Protein AF-A0A4Y9ZXF0-F1 (afdb_monomer)

Solvent-accessible surface area (backbone atoms only — not comparable to full-atom values): 20035 Å² total; per-residue (Å²): 139,81,86,78,84,83,84,84,85,82,77,93,68,84,86,90,80,77,61,88,67,84,62,66,75,74,42,75,38,82,93,66,39,85,74,79,98,65,54,69,47,66,76,49,68,50,80,76,42,71,57,53,101,90,38,63,43,35,32,23,44,25,40,31,36,54,62,69,89,84,64,88,57,70,71,41,68,28,28,41,40,35,12,59,43,65,69,33,20,51,48,51,52,52,28,46,48,43,46,67,76,47,30,62,80,28,39,71,70,32,26,55,39,79,67,37,40,30,49,39,48,47,94,88,64,49,47,32,22,37,42,34,30,49,61,61,59,46,59,46,46,72,69,55,42,74,76,40,41,71,61,55,50,35,45,49,50,45,32,46,55,49,43,34,56,58,47,36,38,45,54,83,56,92,48,64,69,37,33,27,40,27,71,98,50,95,81,47,44,29,50,55,74,53,70,58,43,44,84,50,89,66,52,44,48,78,85,45,42,51,96,88,38,48,47,61,53,39,34,70,71,41,35,53,30,65,49,54,85,61,43,30,34,65,72,62,43,52,52,30,59,78,69,59,30,28,36,82,44,56,48,70,60,92,92,44,73,48,75,44,36,65,83,54,83,49,70,64,50,50,50,52,55,49,36,74,77,36,75,85,59,60,66,67,59,58,47,65,65,43,50,65,61,42,61,58,48,46,58,51,52,58,71,69,40,84,57,61,76,66,62,79,56,65,83,70,76,78,79,85,85,76,85,91,73,89,85,86,87,80,88,81,81,89,80,89,132

Organism: NCBI:txid135208

Secondary structure (DSSP, 8-state):
---PPPP-------SSS--GGGG--PEE-TTT--SS---EEEEEEEEEE--BTTB-EEEEEEEEEEPPSSSSPPEEEEEEEEEESHHHHHHHHHHHHHHHHH-TTTBTTTBPPEEEEEEEE-TTS-EEEEEEEE--EEEPPHHHHHHSHHHHHHHHHHHHHHHHHHH-EE-----GGGEEEETT-SS-EEE---TT-EE----S-TTSEETTEEHHHHHHTTPBP--HHHH--HHHHHHHHHTT-SB-EEEEETTEEEEE-TT--SHHHHHHHHHHH-TTS-HHHHHHHHHHHHHHHHHHHHHH-SS-TTGGGGGG---------------------

pLDDT: mean 75.85, std 21.78, range [24.25, 98.06]

Foldseek 3Di:
DDDDDDDDDDDDDDDDDDDQLPDDDWDAPPVQADDDPWGKRFDDWDWQDDDDPVAQKTKTFTFIFTDDPDDHTDTATKIKIKRFAPVRQVLVVLQSNCCVPFCVQVDPPAAWDWRGKTWDAGPVRTIMIITITHDQAHQQDPVNCVVPVLQQLLLVLLSQLVSCLRGQKDQVDDDSRQWGDGPPDPRGIHGDDRSPIDHDRAPADNVCDQLNHRVSLCQNLQEAQQDCVRRRDDNSSCSCVVSSSHPQDFQDDPPDTDGDHPVPQDPVSQLVSVCVVPVPDDSVSSCVRVVVVVVVVNVSSVVSPPPPVVVSCVVVDDDPPDDDDDDDDDDDDDDDD

Nearest PDB structures (foldseek):
  2pzi-assembly2_B  TM=4.927E-01  e=1.051E-06  Mycobacterium tuberculosis
  7avy-assembly1_A  TM=4.605E-01  e=1.603E-05  Homo sapiens
  3brb-assembly2_B  TM=4.459E-01  e=3.213E-05  Homo sapiens
  1p4f-assembly1_A  TM=4.605E-01  e=1.726E-04  Homo sapiens
  8w1l-assembly1_A  TM=5.295E-01  e=4.901E-04  Homo sapiens

Radius of gyration: 29.88 Å; Cα contacts (8 Å, |Δi|>4): 496; chains: 1; bounding box: 111×44×82 Å

Mean predicted aligned error: 13.77 Å

Sequence (337 aa):
MSHLKYDLLLEDSNAYTTTPFQRFIMHKDLDIAEGPDCKWHIKQGKLLYSNNVDSPFAVYRCEVVSEPQQGPNPTRTVIAKFGMLPMACGALEQEAMTYVRHLKDAQGVVVPHFLGFYKGQDADGDVTGILLLEDCGHSVTSREWDRDIGNIAAEACVALARFHQLTGLEYDNFSFEHVIKVDGTNRDVKLVSFMKADKHNCKFPKSGEINGIKFDRIVRERLPDPGLERIGCEEIHEFCLNLRLVLPVKLLLDDQSIPITSDIKTFDDVFWRAKDSYPDTPDKYICDDLFGPWKVIEKHIEKYASVPWTQALGDLGLDDSENKLEEETAYGSDNEE

Structure (mmCIF, N/CA/C/O backbone):
data_AF-A0A4Y9ZXF0-F1
#
_entry.id   AF-A0A4Y9ZXF0-F1
#
loop_
_atom_site.group_PDB
_atom_site.id
_atom_site.type_symbol
_atom_site.label_atom_id
_atom_site.label_alt_id
_atom_site.label_comp_id
_atom_site.label_asym_id
_atom_site.label_entity_id
_atom_site.label_seq_id
_atom_site.pdbx_PDB_ins_code
_atom_site.Cartn_x
_atom_site.Cartn_y
_atom_site.Cartn_z
_atom_site.occupancy
_atom_site.B_iso_or_equiv
_atom_site.auth_seq_id
_atom_site.auth_comp_id
_atom_site.auth_asym_id
_atom_site.auth_atom_id
_atom_site.pdbx_PDB_model_num
ATOM 1 N N . MET A 1 1 ? 21.135 -26.809 -22.560 1.00 30.00 1 MET A N 1
ATOM 2 C CA . MET A 1 1 ? 22.084 -25.676 -22.593 1.00 30.00 1 MET A CA 1
ATOM 3 C C . MET A 1 1 ? 22.295 -25.279 -24.046 1.00 30.00 1 MET A C 1
ATOM 5 O O . MET A 1 1 ? 23.191 -25.796 -24.697 1.00 30.00 1 MET A O 1
ATOM 9 N N . SER A 1 2 ? 21.400 -24.465 -24.602 1.00 24.89 2 SER A N 1
ATOM 10 C CA . SER A 1 2 ? 21.515 -23.966 -25.975 1.00 24.89 2 SER A CA 1
ATOM 11 C C . SER A 1 2 ? 22.087 -22.555 -25.939 1.00 24.89 2 SER A C 1
ATOM 13 O O . SER A 1 2 ? 21.428 -21.625 -25.486 1.00 24.89 2 SER A O 1
ATOM 15 N N . HIS A 1 3 ? 23.329 -22.423 -26.397 1.00 28.70 3 HIS A N 1
ATOM 16 C CA . HIS A 1 3 ? 23.974 -21.145 -26.661 1.00 28.70 3 HIS A CA 1
ATOM 17 C C . HIS A 1 3 ? 23.252 -20.449 -27.822 1.00 28.70 3 HIS A C 1
ATOM 19 O O . HIS A 1 3 ? 23.364 -20.887 -28.967 1.00 28.70 3 HIS A O 1
ATOM 25 N N . LEU A 1 4 ? 22.508 -19.380 -27.539 1.00 24.25 4 LEU A N 1
ATOM 26 C CA . LEU A 1 4 ? 22.029 -18.461 -28.568 1.00 24.25 4 LEU A CA 1
ATOM 27 C C . LEU A 1 4 ? 23.159 -17.476 -28.899 1.00 24.25 4 LEU A C 1
ATOM 29 O O . LEU A 1 4 ? 23.673 -16.781 -28.026 1.00 24.25 4 LEU A O 1
ATOM 33 N N . LYS A 1 5 ? 23.590 -17.503 -30.166 1.00 25.61 5 LYS A N 1
ATOM 34 C CA . LYS A 1 5 ? 24.515 -16.541 -30.779 1.00 25.61 5 LYS A CA 1
ATOM 35 C C . LYS A 1 5 ? 23.805 -15.196 -30.953 1.00 25.61 5 LYS A C 1
ATOM 37 O O . LYS A 1 5 ? 22.650 -15.175 -31.366 1.00 25.61 5 LYS A O 1
ATOM 42 N N . TYR A 1 6 ? 24.524 -14.110 -30.688 1.00 32.34 6 TYR A N 1
ATOM 43 C CA . TYR A 1 6 ? 24.055 -12.735 -30.850 1.00 32.34 6 TYR A CA 1
ATOM 44 C C . TYR A 1 6 ? 24.608 -12.139 -32.149 1.00 32.34 6 TYR A C 1
ATOM 46 O O . TYR A 1 6 ? 25.816 -12.205 -32.374 1.00 32.34 6 TYR A O 1
ATOM 54 N N . ASP A 1 7 ? 23.735 -11.538 -32.960 1.00 25.20 7 ASP A N 1
ATOM 55 C CA . ASP A 1 7 ? 24.115 -10.632 -34.046 1.00 25.20 7 ASP A CA 1
ATOM 56 C C . ASP A 1 7 ? 23.905 -9.185 -33.575 1.00 25.20 7 ASP A C 1
ATOM 58 O O . ASP A 1 7 ? 22.800 -8.781 -33.209 1.00 25.20 7 ASP A O 1
ATOM 62 N N . LEU A 1 8 ? 24.997 -8.417 -33.561 1.00 29.89 8 LEU A N 1
ATOM 63 C CA . LEU A 1 8 ? 25.040 -6.981 -33.293 1.00 29.89 8 LEU A CA 1
ATOM 64 C C . LEU A 1 8 ? 24.883 -6.230 -34.618 1.00 29.89 8 LEU A C 1
ATOM 66 O O . LEU A 1 8 ? 25.772 -6.285 -35.465 1.00 29.89 8 LEU A O 1
ATOM 70 N N . LEU A 1 9 ? 23.792 -5.484 -34.781 1.00 27.66 9 LEU A N 1
ATOM 71 C CA . LEU A 1 9 ? 23.732 -4.401 -35.762 1.00 27.66 9 LEU A CA 1
ATOM 72 C C . LEU A 1 9 ? 23.985 -3.087 -35.022 1.00 27.66 9 LEU A C 1
ATOM 74 O O . LEU A 1 9 ? 23.099 -2.536 -34.373 1.00 27.66 9 LEU A O 1
ATOM 78 N N . LEU A 1 10 ? 25.237 -2.635 -35.085 1.00 29.08 10 LEU A N 1
ATOM 79 C CA . LEU A 1 10 ? 25.651 -1.291 -34.702 1.00 29.08 10 LEU A CA 1
ATOM 80 C C . LEU A 1 10 ? 25.379 -0.370 -35.895 1.00 29.08 10 LEU A C 1
ATOM 82 O O . LEU A 1 10 ? 26.048 -0.487 -36.919 1.00 29.08 10 LEU A O 1
ATOM 86 N N . GLU A 1 11 ? 24.410 0.534 -35.777 1.00 31.03 11 GLU A N 1
ATOM 87 C CA . GLU A 1 11 ? 24.358 1.702 -36.657 1.00 31.03 11 GLU A CA 1
ATOM 88 C C . GLU A 1 11 ? 25.127 2.849 -35.993 1.00 31.03 11 GLU A C 1
ATOM 90 O O . GLU A 1 11 ? 24.788 3.313 -34.899 1.00 31.03 11 GLU A O 1
ATOM 95 N N . ASP A 1 12 ? 26.199 3.275 -36.661 1.00 30.66 12 ASP A N 1
ATOM 96 C CA . ASP A 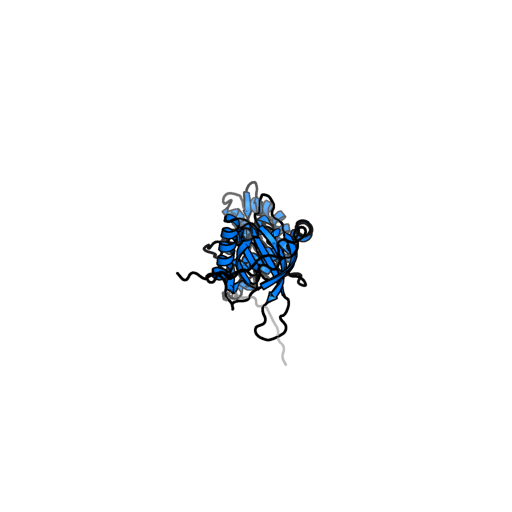1 12 ? 27.036 4.405 -36.275 1.00 30.66 12 ASP A CA 1
ATOM 97 C C . ASP A 1 12 ? 26.206 5.696 -36.251 1.00 30.66 12 ASP A C 1
ATOM 99 O O . ASP A 1 12 ? 25.841 6.249 -37.289 1.00 30.66 12 ASP A O 1
ATOM 103 N N . SER A 1 13 ? 25.937 6.223 -35.055 1.00 35.22 13 SER A N 1
ATOM 104 C CA . SER A 1 13 ? 25.465 7.597 -34.896 1.00 35.22 13 SER A CA 1
ATOM 105 C C . SER A 1 13 ? 26.246 8.315 -33.793 1.00 35.22 13 SER A C 1
ATOM 107 O O . SER A 1 13 ? 26.555 7.750 -32.740 1.00 35.22 13 SER A O 1
ATOM 109 N N . ASN A 1 14 ? 26.645 9.547 -34.116 1.00 30.67 14 ASN A N 1
ATOM 110 C CA . ASN A 1 14 ? 27.631 10.363 -33.413 1.00 30.67 14 ASN A CA 1
ATOM 111 C C . ASN A 1 14 ? 27.398 10.474 -31.898 1.00 30.67 14 ASN A C 1
ATOM 113 O O . ASN A 1 14 ? 26.316 10.822 -31.427 1.00 30.67 14 ASN A O 1
ATOM 117 N N . ALA A 1 15 ? 28.477 10.230 -31.155 1.00 39.62 15 ALA A N 1
ATOM 118 C CA . ALA A 1 15 ? 28.567 10.377 -29.713 1.00 39.62 15 ALA A CA 1
ATOM 119 C C . ALA A 1 15 ? 28.390 11.844 -29.270 1.00 39.62 15 ALA A C 1
ATOM 121 O O . ALA A 1 15 ? 28.728 12.758 -30.016 1.00 39.62 15 ALA A O 1
ATOM 122 N N . TYR A 1 16 ? 27.910 12.019 -28.033 1.00 30.27 16 TYR A N 1
ATOM 123 C CA . TYR A 1 16 ? 27.919 13.223 -27.176 1.00 30.27 16 TYR A CA 1
ATOM 124 C C . TYR A 1 16 ? 26.578 13.824 -26.723 1.00 30.27 16 TYR A C 1
ATOM 126 O O . TYR A 1 16 ? 26.605 14.694 -25.858 1.00 30.27 16 TYR A O 1
ATOM 134 N N . THR A 1 17 ? 25.411 13.316 -27.135 1.00 31.81 17 THR A N 1
ATOM 135 C CA . THR A 1 17 ? 24.119 13.721 -26.511 1.00 31.81 17 THR A CA 1
ATOM 136 C C . THR A 1 17 ? 23.070 12.610 -26.399 1.00 31.81 17 THR A C 1
ATOM 138 O O . THR A 1 17 ? 21.895 12.878 -26.148 1.00 31.81 17 THR A O 1
ATOM 141 N N . THR A 1 18 ? 23.459 11.349 -26.564 1.00 35.59 18 THR A N 1
ATOM 142 C CA . THR A 1 18 ? 22.507 10.236 -26.586 1.00 35.59 18 THR A CA 1
ATOM 143 C C . THR A 1 18 ? 21.996 9.939 -25.177 1.00 35.59 18 THR A C 1
ATOM 145 O O . THR A 1 18 ? 22.754 9.503 -24.311 1.00 35.59 18 THR A O 1
ATOM 148 N N . THR A 1 19 ? 20.704 10.178 -24.940 1.00 43.59 19 THR A N 1
ATOM 149 C CA . THR A 1 19 ? 19.997 9.713 -23.738 1.00 43.59 19 THR A CA 1
ATOM 150 C C . THR A 1 19 ? 20.227 8.206 -23.553 1.00 43.59 19 THR A C 1
ATOM 152 O O . THR A 1 19 ? 20.264 7.505 -24.570 1.00 43.59 19 THR A O 1
ATOM 155 N N . PRO A 1 20 ? 20.313 7.679 -22.314 1.00 44.88 20 PRO A N 1
ATOM 156 C CA . PRO A 1 20 ? 20.646 6.271 -22.038 1.00 44.88 20 PRO A CA 1
ATOM 157 C C . PRO A 1 20 ? 19.796 5.247 -22.818 1.00 44.88 20 PRO A C 1
ATOM 159 O O . PRO A 1 20 ? 20.229 4.132 -23.063 1.00 44.88 20 PRO A O 1
ATOM 162 N N . PHE A 1 21 ? 18.618 5.639 -23.302 1.00 43.12 21 PHE A N 1
ATOM 163 C CA . PHE A 1 21 ? 17.666 4.803 -24.035 1.00 43.12 21 PHE A CA 1
ATOM 164 C C . PHE A 1 21 ? 18.083 4.334 -25.437 1.00 43.12 21 PHE A C 1
ATOM 166 O O . PHE A 1 21 ? 17.467 3.408 -25.955 1.00 43.12 21 PHE A O 1
ATOM 173 N N . GLN A 1 22 ? 19.086 4.936 -26.084 1.00 42.53 22 GLN A N 1
ATOM 174 C CA . GLN A 1 22 ? 19.349 4.673 -27.510 1.00 42.53 22 GLN A CA 1
ATOM 175 C C . GLN A 1 22 ? 20.096 3.363 -27.822 1.00 42.53 22 GLN A C 1
ATOM 177 O O . GLN A 1 22 ? 20.322 3.080 -28.997 1.00 42.53 22 GLN A O 1
ATOM 182 N N . ARG A 1 23 ? 20.486 2.552 -26.826 1.00 46.38 23 ARG A N 1
ATOM 183 C CA . ARG A 1 23 ? 21.345 1.368 -27.052 1.00 46.38 23 ARG A CA 1
ATOM 184 C C . ARG A 1 23 ? 20.977 0.117 -26.246 1.00 46.38 23 ARG A C 1
ATOM 186 O O . ARG A 1 23 ? 21.858 -0.660 -25.904 1.00 46.38 23 ARG A O 1
ATOM 193 N N . PHE A 1 24 ? 19.697 -0.119 -25.962 1.00 46.56 24 PHE A N 1
ATOM 194 C CA . PHE A 1 24 ? 19.282 -1.362 -25.300 1.00 46.56 24 PHE A CA 1
ATOM 195 C C . PHE A 1 24 ? 18.619 -2.327 -26.284 1.00 46.56 24 PHE A C 1
ATOM 197 O O . PHE A 1 24 ? 17.520 -2.076 -26.777 1.00 46.56 24 PHE A O 1
ATOM 204 N N . ILE A 1 25 ? 19.276 -3.461 -26.542 1.00 46.25 25 ILE A N 1
ATOM 205 C CA . ILE A 1 25 ? 18.625 -4.637 -27.127 1.00 46.25 25 ILE A CA 1
ATOM 206 C C . ILE A 1 25 ? 18.083 -5.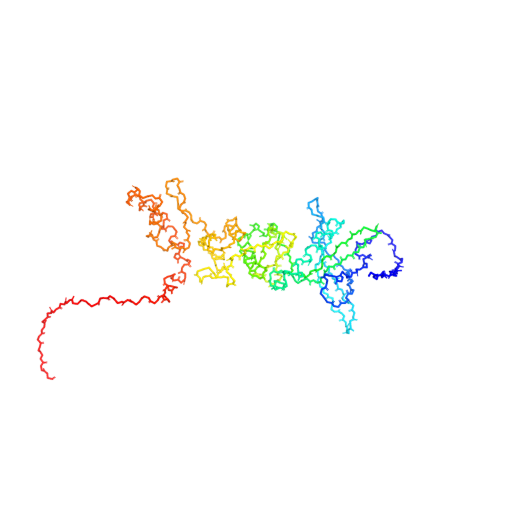450 -25.954 1.00 46.25 25 ILE A C 1
ATOM 208 O O . ILE A 1 25 ? 18.833 -6.054 -25.191 1.00 46.25 25 ILE A O 1
ATOM 212 N N . MET A 1 26 ? 16.766 -5.403 -25.767 1.00 49.97 26 MET A N 1
ATOM 213 C CA . MET A 1 26 ? 16.097 -6.103 -24.676 1.00 49.97 26 MET A CA 1
ATOM 214 C C . MET A 1 26 ? 15.911 -7.572 -25.052 1.00 49.97 26 MET A C 1
ATOM 216 O O . MET A 1 26 ? 15.190 -7.891 -25.998 1.00 49.97 26 MET A O 1
ATOM 220 N N . HIS A 1 27 ? 16.540 -8.466 -24.295 1.00 49.28 27 HIS A N 1
ATOM 221 C CA . HIS A 1 27 ? 16.251 -9.891 -24.367 1.00 49.28 27 HIS A CA 1
ATOM 222 C C . HIS A 1 27 ? 15.216 -10.235 -23.298 1.00 49.28 27 HIS A C 1
ATOM 224 O O . HIS A 1 27 ? 15.337 -9.836 -22.138 1.00 49.28 27 HIS A O 1
ATOM 230 N N . LYS A 1 28 ? 14.162 -10.935 -23.716 1.00 48.56 28 LYS A N 1
ATOM 231 C CA . LYS A 1 28 ? 13.149 -11.471 -22.813 1.00 48.56 28 LYS A CA 1
ATOM 232 C C . LYS A 1 28 ? 13.804 -12.535 -21.939 1.00 48.56 28 LYS A C 1
ATOM 234 O O . LYS A 1 28 ? 14.393 -13.474 -22.476 1.00 48.56 28 LYS A O 1
ATOM 239 N N . ASP A 1 29 ? 13.683 -12.403 -20.623 1.00 52.22 29 ASP A N 1
ATOM 240 C CA . ASP A 1 29 ? 14.001 -13.520 -19.742 1.00 52.22 29 ASP A CA 1
ATOM 241 C C . ASP A 1 29 ? 12.852 -14.536 -19.828 1.00 52.22 29 ASP A C 1
ATOM 243 O O . ASP A 1 29 ? 11.719 -14.268 -19.412 1.00 52.22 29 ASP A O 1
ATOM 247 N N . LEU A 1 30 ? 13.119 -15.669 -20.483 1.00 47.19 30 LEU A N 1
ATOM 248 C CA . LEU A 1 30 ? 12.111 -16.680 -20.814 1.00 47.19 30 LEU A CA 1
ATOM 249 C C . LEU A 1 30 ? 11.524 -17.358 -19.568 1.00 47.19 30 LEU A C 1
ATOM 251 O O . LEU A 1 30 ? 10.432 -17.915 -19.662 1.00 47.19 30 LEU A O 1
ATOM 255 N N . ASP A 1 31 ? 12.197 -17.262 -18.419 1.00 48.62 31 ASP A N 1
ATOM 256 C CA . ASP A 1 31 ? 11.732 -17.849 -17.162 1.00 48.62 31 ASP A CA 1
ATOM 257 C C . ASP A 1 31 ? 10.753 -16.934 -16.393 1.00 48.62 31 ASP A C 1
ATOM 259 O O . ASP A 1 31 ? 10.094 -17.390 -15.455 1.00 48.62 31 ASP A O 1
ATOM 263 N N . ILE A 1 32 ? 10.626 -15.653 -16.782 1.00 51.22 32 ILE A N 1
ATOM 264 C CA . ILE A 1 32 ? 9.939 -14.614 -15.983 1.00 51.22 32 ILE A CA 1
ATOM 265 C C . ILE A 1 32 ? 8.854 -13.855 -16.774 1.00 51.22 32 ILE A C 1
ATOM 267 O O . ILE A 1 32 ? 7.987 -13.213 -16.187 1.00 51.22 32 ILE A O 1
ATOM 271 N N . ALA A 1 33 ? 8.827 -13.929 -18.106 1.00 47.31 33 ALA A N 1
ATOM 272 C CA . ALA A 1 33 ? 7.868 -13.165 -18.911 1.00 47.31 33 ALA A CA 1
ATOM 273 C C . ALA A 1 33 ? 6.684 -14.007 -19.441 1.00 47.31 33 ALA A C 1
ATOM 275 O O . ALA A 1 33 ? 6.859 -14.886 -20.287 1.00 47.31 33 ALA A O 1
ATOM 276 N N . GLU A 1 34 ? 5.454 -13.671 -19.023 1.00 43.28 34 GLU A N 1
ATOM 277 C CA . GLU A 1 34 ? 4.217 -14.133 -19.676 1.00 43.28 34 GLU A CA 1
ATOM 278 C C . GLU A 1 34 ? 3.971 -13.308 -20.969 1.00 43.28 34 GLU A C 1
ATOM 280 O O . GLU A 1 34 ? 3.925 -12.082 -20.924 1.00 43.28 34 GLU A O 1
ATOM 285 N N . GLY A 1 35 ? 3.815 -13.956 -22.136 1.00 49.53 35 GLY A N 1
ATOM 286 C CA . GLY A 1 35 ? 3.428 -13.302 -23.408 1.00 49.53 35 GLY A CA 1
ATOM 287 C C . GLY A 1 35 ? 4.298 -13.655 -24.631 1.00 49.53 35 GLY A C 1
ATOM 288 O O . GLY A 1 35 ? 5.335 -14.296 -24.469 1.00 49.53 35 GLY A O 1
ATOM 289 N N . PRO A 1 36 ? 3.898 -13.297 -25.870 1.00 43.56 36 PRO A N 1
ATOM 290 C CA . PRO A 1 36 ? 4.706 -13.526 -27.076 1.00 43.56 36 PRO A CA 1
ATOM 291 C C . PRO A 1 36 ? 6.034 -12.750 -27.036 1.00 43.56 36 PRO A C 1
ATOM 293 O O . PRO A 1 36 ? 6.177 -11.798 -26.272 1.00 43.56 36 PRO A O 1
ATOM 296 N N . ASP A 1 37 ? 7.020 -13.166 -27.837 1.00 53.72 37 ASP A N 1
ATOM 297 C CA . ASP A 1 37 ? 8.288 -12.441 -27.997 1.00 53.72 37 ASP A CA 1
ATOM 298 C C . ASP A 1 37 ? 8.020 -11.073 -28.636 1.00 53.72 37 ASP A C 1
ATOM 300 O O . ASP A 1 37 ? 7.945 -10.930 -29.854 1.00 53.72 37 ASP A O 1
ATOM 304 N N . CYS A 1 38 ? 7.815 -10.063 -27.797 1.00 54.66 38 CYS A N 1
ATOM 305 C CA . CYS A 1 38 ? 7.615 -8.685 -28.215 1.00 54.66 38 CYS A CA 1
ATOM 306 C C . CYS A 1 38 ? 8.920 -7.927 -27.992 1.00 54.66 38 CYS A C 1
ATOM 308 O O . CYS A 1 38 ? 9.341 -7.753 -26.846 1.00 54.66 38 CYS A O 1
ATOM 310 N N . LYS A 1 39 ? 9.550 -7.430 -29.060 1.00 63.09 39 LYS A N 1
ATOM 311 C CA . LYS A 1 39 ? 10.566 -6.389 -28.890 1.00 63.09 39 LYS A CA 1
ATOM 312 C C . LYS A 1 39 ? 9.871 -5.070 -28.588 1.00 63.09 39 LYS A C 1
ATOM 314 O O . LYS A 1 39 ? 8.924 -4.683 -29.277 1.00 63.09 39 LYS A O 1
ATOM 319 N N . TRP A 1 40 ? 10.349 -4.390 -27.554 1.00 65.88 40 TRP A N 1
ATOM 320 C CA . TRP A 1 40 ? 9.886 -3.062 -27.183 1.00 65.88 40 TRP A CA 1
ATOM 321 C C . TRP A 1 40 ? 10.932 -2.033 -27.580 1.00 65.88 40 TRP A C 1
ATOM 323 O O . TRP A 1 40 ? 12.093 -2.129 -27.188 1.00 65.88 40 TRP A O 1
ATOM 333 N N . HIS A 1 41 ? 10.506 -1.025 -28.334 1.00 69.12 41 HIS A N 1
ATOM 334 C CA . HIS A 1 41 ? 11.334 0.140 -28.620 1.00 69.12 41 HIS A CA 1
ATOM 335 C C . HIS A 1 41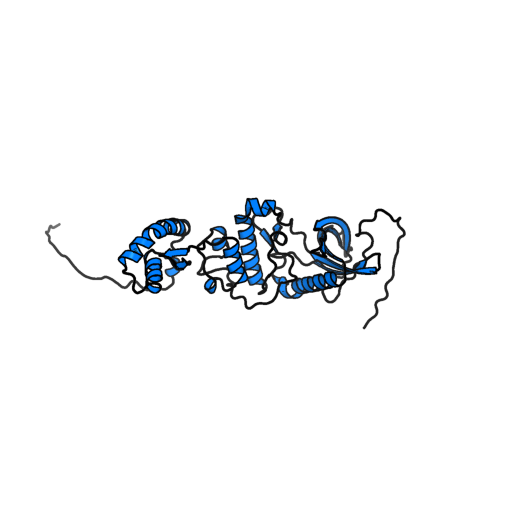 ? 10.905 1.287 -27.705 1.00 69.12 41 HIS A C 1
ATOM 337 O O . HIS A 1 41 ? 9.814 1.835 -27.881 1.00 69.12 41 HIS A O 1
ATOM 343 N N . ILE A 1 42 ? 11.751 1.644 -26.734 1.00 70.88 42 ILE A N 1
ATOM 344 C CA . ILE A 1 42 ? 11.545 2.805 -25.857 1.00 70.88 42 ILE A CA 1
ATOM 345 C C . ILE A 1 42 ? 11.908 4.063 -26.653 1.00 70.88 42 ILE A C 1
ATOM 347 O O . ILE A 1 42 ? 13.074 4.282 -26.974 1.00 70.88 42 ILE A O 1
ATOM 351 N N . LYS A 1 43 ? 10.912 4.880 -27.012 1.00 68.56 43 LYS A N 1
ATOM 352 C CA . LYS A 1 43 ? 11.117 6.058 -27.876 1.00 68.56 43 LYS A CA 1
ATOM 353 C C . LYS A 1 43 ? 11.480 7.321 -27.107 1.00 68.56 43 LYS A C 1
ATOM 355 O O . LYS A 1 43 ? 12.311 8.103 -27.559 1.00 68.56 43 LYS A O 1
ATOM 360 N N . GLN A 1 44 ? 10.811 7.545 -25.983 1.00 67.38 44 GLN A N 1
ATOM 361 C CA . GLN A 1 44 ? 10.949 8.740 -25.156 1.00 67.38 44 GLN A CA 1
ATOM 362 C C . GLN A 1 44 ? 10.723 8.348 -23.703 1.00 67.38 44 GLN A C 1
ATOM 364 O O . GLN A 1 44 ? 9.792 7.597 -23.425 1.00 67.38 44 GLN A O 1
ATOM 369 N N . GLY A 1 45 ? 11.570 8.848 -22.803 1.00 76.94 45 GLY A N 1
ATOM 370 C CA . GLY A 1 45 ? 11.494 8.582 -21.370 1.00 76.94 45 GLY A CA 1
ATOM 371 C C . GLY A 1 45 ? 11.469 9.884 -20.576 1.00 76.94 45 GLY A C 1
ATOM 372 O O . GLY A 1 45 ? 12.418 10.665 -20.643 1.00 76.94 45 GLY A O 1
ATOM 373 N N . LYS A 1 46 ? 10.408 10.122 -19.800 1.00 88.81 46 LYS A N 1
ATOM 374 C CA . LYS A 1 46 ? 10.391 11.157 -18.759 1.00 88.81 46 LYS A CA 1
ATOM 375 C C . LYS A 1 46 ? 10.838 10.523 -17.448 1.00 88.81 46 LYS A C 1
ATOM 377 O O . LYS A 1 46 ? 10.161 9.634 -16.938 1.00 88.81 46 LYS A O 1
ATOM 382 N N . LEU A 1 47 ? 11.950 11.000 -16.898 1.00 89.44 47 LEU A N 1
ATOM 383 C CA . LEU A 1 47 ? 12.420 10.600 -15.572 1.00 89.44 47 LEU A CA 1
ATOM 384 C C . LEU A 1 47 ? 11.370 10.986 -14.522 1.00 89.44 47 LEU A C 1
ATOM 386 O O . LEU A 1 47 ? 10.993 12.155 -14.422 1.00 89.44 47 LEU A O 1
ATOM 390 N N . LEU A 1 48 ? 10.876 9.992 -13.787 1.00 87.38 48 LEU A N 1
ATOM 391 C CA . LEU A 1 48 ? 9.943 10.173 -12.674 1.00 87.38 48 LEU A CA 1
ATOM 392 C C . LEU A 1 48 ? 10.675 10.117 -11.336 1.00 87.38 48 LEU A C 1
ATOM 394 O O . LEU A 1 48 ? 10.396 10.914 -10.447 1.00 87.38 48 LEU A O 1
ATOM 398 N N . TYR A 1 49 ? 11.625 9.191 -11.223 1.00 85.06 49 TYR A N 1
ATOM 399 C CA . TYR A 1 49 ? 12.433 8.976 -10.033 1.00 85.06 49 TYR A CA 1
ATOM 400 C C . TYR A 1 49 ? 13.859 8.638 -10.459 1.00 85.06 49 TYR A C 1
ATOM 402 O O . TYR A 1 49 ? 14.057 7.836 -11.370 1.00 85.06 49 TYR A O 1
ATOM 410 N N . SER A 1 50 ? 14.845 9.257 -9.821 1.00 81.44 50 SER A N 1
ATOM 411 C CA . SER A 1 50 ? 16.263 9.063 -10.121 1.00 81.44 50 SER A CA 1
ATOM 412 C C . SER A 1 50 ? 16.972 8.498 -8.910 1.00 81.44 50 SER A C 1
ATOM 414 O O . SER A 1 50 ? 16.675 8.934 -7.798 1.00 81.44 50 SER A O 1
ATOM 416 N N . ASN A 1 51 ? 17.957 7.628 -9.152 1.00 68.94 51 ASN A N 1
ATOM 417 C CA . ASN A 1 51 ? 18.842 7.094 -8.124 1.00 68.94 51 ASN A CA 1
ATOM 418 C C . ASN A 1 51 ? 19.284 8.198 -7.157 1.00 68.94 51 ASN A C 1
ATOM 420 O O . ASN A 1 51 ? 19.789 9.244 -7.579 1.00 68.94 51 ASN A O 1
ATOM 424 N N . ASN A 1 52 ? 19.142 7.929 -5.867 1.00 68.44 52 ASN A N 1
ATOM 425 C CA . ASN A 1 52 ? 19.890 8.606 -4.819 1.00 68.44 52 ASN A CA 1
ATOM 426 C C . ASN A 1 52 ? 20.793 7.568 -4.130 1.00 68.44 52 ASN A C 1
ATOM 428 O O . ASN A 1 52 ? 20.835 6.407 -4.537 1.00 68.44 52 ASN A O 1
ATOM 432 N N . VAL A 1 53 ? 21.549 7.979 -3.111 1.00 63.38 53 VAL A N 1
ATOM 433 C CA . VAL A 1 53 ? 22.466 7.080 -2.382 1.00 63.38 53 VAL A CA 1
ATOM 434 C C . VAL A 1 53 ? 21.734 5.858 -1.797 1.00 63.38 53 VAL A C 1
ATOM 436 O O . VAL A 1 53 ? 22.342 4.804 -1.637 1.00 63.38 53 VAL A O 1
ATOM 439 N N . ASP A 1 54 ? 20.426 5.977 -1.559 1.00 65.38 54 ASP A N 1
ATOM 440 C CA . ASP A 1 54 ? 19.606 4.993 -0.853 1.00 65.38 54 ASP A CA 1
ATOM 441 C C . ASP A 1 54 ? 18.797 4.076 -1.791 1.00 65.38 54 ASP A C 1
ATOM 443 O O . ASP A 1 54 ? 18.234 3.077 -1.344 1.00 65.38 54 ASP A O 1
ATOM 447 N N . SER A 1 55 ? 18.739 4.377 -3.093 1.00 76.19 55 SER A N 1
ATOM 448 C CA . SER A 1 55 ? 17.957 3.621 -4.075 1.00 76.19 55 SER A CA 1
ATOM 449 C C . SER A 1 55 ? 18.710 3.494 -5.401 1.00 76.19 55 SER A C 1
ATOM 451 O O . SER A 1 55 ? 18.845 4.480 -6.132 1.00 76.19 55 SER A O 1
ATOM 453 N N . PRO A 1 56 ? 19.180 2.289 -5.774 1.00 87.94 56 PRO A N 1
ATOM 454 C CA . PRO A 1 56 ? 19.924 2.074 -7.014 1.00 87.94 56 PRO A CA 1
ATOM 455 C C . PRO A 1 56 ? 19.006 1.962 -8.250 1.00 87.94 56 PRO A C 1
ATOM 457 O O . PRO A 1 56 ? 19.392 1.354 -9.252 1.00 87.94 56 PRO A O 1
ATOM 460 N N . PHE A 1 57 ? 17.783 2.506 -8.176 1.00 91.06 57 PHE A N 1
ATOM 461 C CA . PHE A 1 57 ? 16.762 2.376 -9.213 1.00 91.06 57 PHE A CA 1
ATOM 462 C C . PHE A 1 57 ? 16.360 3.709 -9.834 1.00 91.06 57 PHE A C 1
ATOM 464 O O . PHE A 1 57 ? 16.060 4.674 -9.129 1.00 91.06 57 PHE A O 1
ATOM 471 N N . ALA A 1 58 ? 16.257 3.723 -11.161 1.00 91.25 58 ALA A N 1
ATOM 472 C CA . ALA A 1 58 ? 15.738 4.856 -11.915 1.00 91.25 58 ALA A CA 1
ATOM 473 C C . ALA A 1 58 ? 14.405 4.468 -12.554 1.00 91.25 58 ALA A C 1
ATOM 475 O O . ALA A 1 58 ? 14.285 3.408 -13.164 1.00 91.25 58 ALA A O 1
ATOM 476 N N . VAL A 1 59 ? 13.390 5.317 -12.420 1.00 92.44 59 VAL A N 1
ATOM 477 C CA . VAL A 1 59 ? 12.043 5.066 -12.939 1.00 92.44 59 VAL A CA 1
ATOM 478 C C . VAL A 1 59 ? 11.709 6.102 -13.992 1.00 92.44 59 VAL A C 1
ATOM 480 O O . VAL A 1 59 ? 11.781 7.309 -13.749 1.00 92.44 59 VAL A O 1
ATOM 483 N N . TYR A 1 60 ? 11.283 5.620 -15.150 1.00 93.19 60 TYR A N 1
ATOM 484 C CA . TYR A 1 60 ? 10.899 6.443 -16.281 1.00 93.19 60 TYR A CA 1
ATOM 485 C C . TYR A 1 60 ? 9.487 6.110 -16.730 1.00 93.19 60 TYR A C 1
ATOM 487 O O . TYR A 1 60 ? 9.093 4.947 -16.786 1.00 93.19 60 TYR A O 1
ATOM 495 N N . ARG A 1 61 ? 8.747 7.144 -17.117 1.00 93.44 61 ARG A N 1
ATOM 496 C CA . ARG A 1 61 ? 7.563 7.003 -17.958 1.00 93.44 61 ARG A CA 1
ATOM 497 C C . ARG A 1 61 ? 8.016 6.968 -19.404 1.00 93.44 61 ARG A C 1
ATOM 499 O O . ARG A 1 61 ? 8.617 7.938 -19.868 1.00 93.44 61 ARG A O 1
ATOM 506 N N . CYS A 1 62 ? 7.714 5.882 -20.095 1.00 89.75 62 CYS A N 1
ATOM 507 C CA . CYS A 1 62 ? 8.200 5.604 -21.433 1.00 89.75 62 CYS A CA 1
ATOM 508 C C . CYS A 1 62 ? 7.055 5.426 -22.426 1.00 89.75 62 CYS A C 1
ATOM 510 O O . CYS A 1 62 ? 6.048 4.800 -22.109 1.00 89.75 62 CYS A O 1
ATOM 512 N N . GLU A 1 63 ? 7.242 5.896 -23.656 1.00 85.69 63 GLU A N 1
ATOM 513 C CA . GLU A 1 63 ? 6.431 5.445 -24.788 1.00 85.69 63 GLU A CA 1
ATOM 514 C C . GLU A 1 63 ? 7.088 4.228 -25.432 1.00 85.69 63 GLU A C 1
ATOM 516 O O . GLU A 1 63 ? 8.241 4.295 -25.875 1.00 85.69 63 GLU A O 1
ATOM 521 N N . VAL A 1 64 ? 6.344 3.127 -25.506 1.00 77.31 64 VAL A N 1
ATOM 522 C CA . VAL A 1 64 ? 6.800 1.898 -26.148 1.00 77.31 64 VAL A CA 1
ATOM 523 C C . VAL A 1 64 ? 5.955 1.561 -27.364 1.00 77.31 64 VAL A C 1
ATOM 525 O O . VAL A 1 64 ? 4.732 1.723 -27.388 1.00 77.31 64 VAL A O 1
ATOM 528 N N . VAL A 1 65 ? 6.637 1.066 -28.391 1.00 74.50 65 VAL A N 1
ATOM 529 C CA . VAL A 1 65 ? 6.017 0.507 -29.590 1.00 74.50 65 VAL A CA 1
ATOM 530 C C . VAL A 1 65 ? 6.283 -0.989 -29.587 1.00 74.50 65 VAL A C 1
ATOM 532 O O . VAL A 1 65 ? 7.440 -1.404 -29.523 1.00 74.50 65 VAL A O 1
ATOM 535 N N . SER A 1 66 ? 5.210 -1.778 -29.607 1.00 65.44 66 SER A N 1
ATOM 536 C CA . SER A 1 66 ? 5.285 -3.225 -29.834 1.00 65.44 66 SER A CA 1
ATOM 537 C C . SER A 1 66 ? 5.691 -3.493 -31.285 1.00 65.44 66 SER A C 1
ATOM 539 O O . SER A 1 66 ? 5.392 -2.678 -32.154 1.00 65.44 66 SER A O 1
ATOM 541 N N . GLU A 1 67 ? 6.389 -4.591 -31.579 1.00 61.69 67 GLU A N 1
ATOM 542 C CA . GLU A 1 67 ? 6.598 -5.030 -32.968 1.00 61.69 67 GLU A CA 1
ATOM 543 C C . GLU A 1 67 ? 5.266 -5.490 -33.603 1.00 61.69 67 GLU A C 1
ATOM 545 O O . GLU A 1 67 ? 4.410 -6.053 -32.916 1.00 61.69 67 GLU A O 1
ATOM 550 N N . PRO A 1 68 ? 5.052 -5.250 -34.913 1.00 53.50 68 PRO A N 1
ATOM 551 C CA . PRO A 1 68 ? 3.784 -5.555 -35.560 1.00 53.50 68 PRO A CA 1
ATOM 552 C C . PRO A 1 68 ? 3.619 -7.055 -35.738 1.00 53.50 68 PRO A C 1
ATOM 554 O O . PRO A 1 68 ? 4.373 -7.677 -36.480 1.00 53.50 68 PRO A O 1
ATOM 557 N N . GLN A 1 69 ? 2.580 -7.624 -35.124 1.00 53.38 69 GLN A N 1
ATOM 558 C CA . GLN A 1 69 ? 2.107 -8.943 -35.539 1.00 53.38 69 GLN A CA 1
ATOM 559 C C . GLN A 1 69 ? 1.121 -8.816 -36.710 1.00 53.38 69 GLN A C 1
ATOM 561 O O . GLN A 1 69 ? 1.349 -9.488 -37.707 1.00 53.38 69 GLN A O 1
ATOM 566 N N . GLN A 1 70 ? 0.135 -7.901 -36.685 1.00 42.59 70 GLN A N 1
ATOM 567 C CA . GLN A 1 70 ? -0.709 -7.513 -37.840 1.00 42.59 70 GLN A CA 1
ATOM 568 C C . GLN A 1 70 ? -1.389 -6.140 -37.592 1.00 42.59 70 GLN A C 1
ATOM 570 O O . GLN A 1 70 ? -2.395 -6.077 -36.892 1.00 42.59 70 GLN A O 1
ATOM 575 N N . GLY A 1 71 ? -0.872 -5.036 -38.155 1.00 54.38 71 GLY A N 1
ATOM 576 C CA . GLY A 1 71 ? -1.505 -3.697 -38.104 1.00 54.38 71 GLY A CA 1
ATOM 577 C C . GLY A 1 71 ? -0.621 -2.567 -37.542 1.00 54.38 71 GLY A C 1
ATOM 578 O O . GLY A 1 71 ? 0.502 -2.830 -37.112 1.00 54.38 71 GLY A O 1
ATOM 579 N N . PRO A 1 72 ? -1.081 -1.295 -37.576 1.00 54.12 72 PRO A N 1
ATOM 580 C CA . PRO A 1 72 ? -0.362 -0.179 -36.964 1.00 54.12 72 PRO A CA 1
ATOM 581 C C . PRO A 1 72 ? -0.289 -0.383 -35.448 1.00 54.12 72 PRO A C 1
ATOM 583 O O . PRO A 1 72 ? -1.320 -0.493 -34.783 1.00 54.12 72 PRO A O 1
ATOM 586 N N . ASN A 1 73 ? 0.926 -0.454 -34.903 1.00 57.66 73 ASN A N 1
ATOM 587 C CA . ASN A 1 73 ? 1.110 -0.749 -33.487 1.00 57.66 73 ASN A CA 1
ATOM 588 C C . ASN A 1 73 ? 0.612 0.410 -32.629 1.00 57.66 73 ASN A C 1
ATOM 590 O O . ASN A 1 73 ? 1.079 1.539 -32.814 1.00 57.66 73 ASN A O 1
ATOM 594 N N . PRO A 1 74 ? -0.296 0.158 -31.674 1.00 66.19 74 PRO A N 1
ATOM 595 C CA . PRO A 1 74 ? -0.642 1.176 -30.705 1.00 66.19 74 PRO A CA 1
ATOM 596 C C . PRO A 1 74 ? 0.610 1.491 -29.883 1.00 66.19 74 PRO A C 1
ATOM 598 O O . PRO A 1 74 ? 1.162 0.610 -29.219 1.00 66.19 74 PRO A O 1
ATOM 601 N N . THR A 1 75 ? 1.061 2.746 -29.929 1.00 69.44 75 THR A N 1
ATOM 602 C CA . THR A 1 75 ? 1.988 3.269 -28.924 1.00 69.44 75 THR A CA 1
ATOM 603 C C . THR A 1 75 ? 1.295 3.171 -27.571 1.00 69.44 75 THR A C 1
ATOM 605 O O . THR A 1 75 ? 0.133 3.564 -27.441 1.00 69.44 75 THR A O 1
ATOM 608 N N . ARG A 1 76 ? 1.984 2.623 -26.573 1.00 82.38 76 ARG A N 1
ATOM 609 C CA . ARG A 1 76 ? 1.482 2.548 -25.199 1.00 82.38 76 ARG A CA 1
ATOM 610 C C . ARG A 1 76 ? 2.454 3.255 -24.273 1.00 82.38 76 ARG A C 1
ATOM 612 O O . ARG A 1 76 ? 3.666 3.125 -24.437 1.00 82.38 76 ARG A O 1
ATOM 619 N N . THR A 1 77 ? 1.917 3.983 -23.305 1.00 89.88 77 THR A N 1
ATOM 620 C CA . THR A 1 77 ? 2.714 4.533 -22.211 1.00 89.88 77 THR A CA 1
ATOM 621 C C . THR A 1 77 ? 2.890 3.458 -21.146 1.00 89.88 77 THR A C 1
ATOM 623 O O . THR A 1 77 ? 1.930 2.776 -20.788 1.00 89.88 77 THR A O 1
ATOM 626 N N . VAL A 1 78 ? 4.120 3.278 -20.676 1.00 91.56 78 VAL A N 1
ATOM 627 C CA . VAL A 1 78 ? 4.498 2.287 -19.662 1.00 91.56 78 VAL A CA 1
ATOM 628 C C . VAL A 1 78 ? 5.450 2.908 -18.651 1.00 91.56 78 VAL A C 1
ATOM 630 O O . VAL A 1 78 ? 6.085 3.931 -18.920 1.00 91.56 78 VAL A O 1
ATOM 633 N N . ILE A 1 79 ? 5.598 2.259 -17.504 1.00 94.62 79 ILE A N 1
ATOM 634 C CA . ILE A 1 79 ? 6.638 2.569 -16.530 1.00 94.62 79 ILE A CA 1
ATOM 635 C C . ILE A 1 79 ? 7.790 1.589 -16.713 1.00 94.62 79 ILE A C 1
ATOM 637 O O . ILE A 1 79 ? 7.588 0.377 -16.725 1.00 94.62 79 ILE A O 1
ATOM 641 N N . ALA A 1 80 ? 9.001 2.120 -16.840 1.00 92.75 80 ALA A N 1
ATOM 642 C CA . ALA A 1 80 ? 10.235 1.354 -16.902 1.00 92.75 80 ALA A CA 1
ATOM 643 C C . ALA A 1 80 ? 11.095 1.668 -15.674 1.00 92.75 80 ALA A C 1
ATOM 645 O O . ALA A 1 80 ? 11.578 2.792 -15.518 1.00 92.75 80 ALA A O 1
ATOM 646 N N . LYS A 1 81 ? 11.284 0.672 -14.806 1.00 93.88 81 LYS A N 1
ATOM 647 C CA . LYS A 1 81 ? 12.172 0.741 -13.640 1.00 93.88 81 LYS A CA 1
ATOM 648 C C . LYS A 1 81 ? 13.480 0.026 -13.972 1.00 93.88 81 LYS A C 1
ATOM 650 O O . LYS A 1 81 ? 13.480 -1.169 -14.253 1.00 93.88 81 LYS A O 1
ATOM 655 N N . PHE A 1 82 ? 14.576 0.771 -13.950 1.00 91.19 82 PHE A N 1
ATOM 656 C CA . PHE A 1 82 ? 15.926 0.320 -14.263 1.00 91.19 82 PHE A CA 1
ATOM 657 C C . PHE A 1 82 ? 16.686 0.032 -12.977 1.00 91.19 82 PHE A C 1
ATOM 659 O O . PHE A 1 82 ? 16.685 0.850 -12.061 1.00 91.19 82 PHE A O 1
ATOM 666 N N . GLY A 1 83 ? 17.357 -1.112 -12.935 1.00 91.62 83 GLY A N 1
ATOM 667 C CA . GLY A 1 83 ? 18.317 -1.478 -11.905 1.00 91.62 83 GLY A CA 1
ATOM 668 C C . GLY A 1 83 ? 19.692 -1.502 -12.541 1.00 91.62 83 GLY A C 1
ATOM 669 O O . GLY A 1 83 ? 20.026 -2.459 -13.243 1.00 91.62 83 GLY A O 1
ATOM 670 N N . MET A 1 84 ? 20.454 -0.434 -12.320 1.00 83.44 84 MET A N 1
ATOM 671 C CA . MET A 1 84 ? 21.848 -0.350 -12.744 1.00 83.44 84 MET A CA 1
ATOM 672 C C . MET A 1 84 ? 22.692 -1.001 -11.650 1.00 83.44 84 MET A C 1
ATOM 674 O O . MET A 1 84 ? 22.490 -0.689 -10.478 1.00 83.44 84 MET A O 1
ATOM 678 N N . LEU A 1 85 ? 23.624 -1.880 -12.031 1.00 85.19 85 LEU A N 1
ATOM 679 C CA . LEU A 1 85 ? 24.442 -2.761 -11.178 1.00 85.19 85 LEU A CA 1
ATOM 680 C C . LEU A 1 85 ? 23.828 -4.152 -10.909 1.00 85.19 85 LEU A C 1
ATOM 682 O O . LEU A 1 85 ? 22.610 -4.291 -10.763 1.00 85.19 85 LEU A O 1
ATOM 686 N N . PRO A 1 86 ? 24.673 -5.191 -10.725 1.00 86.88 86 PRO A N 1
ATOM 687 C CA . PRO A 1 86 ? 24.215 -6.561 -10.486 1.00 86.88 86 PRO A CA 1
ATOM 688 C C . PRO A 1 86 ? 23.258 -6.725 -9.296 1.00 86.88 86 PRO A C 1
ATOM 690 O O . PRO A 1 86 ? 22.286 -7.470 -9.402 1.00 86.88 86 PRO A O 1
ATOM 693 N N . MET A 1 87 ? 23.495 -6.023 -8.179 1.00 89.31 87 MET A N 1
ATOM 694 C CA . MET A 1 87 ? 22.624 -6.118 -6.996 1.00 89.31 87 MET A CA 1
ATOM 695 C C . MET A 1 87 ? 21.231 -5.535 -7.259 1.00 89.31 87 MET A C 1
ATOM 697 O O . MET A 1 87 ? 20.231 -6.157 -6.909 1.00 89.31 87 MET A O 1
ATOM 701 N N . ALA A 1 88 ? 21.155 -4.375 -7.918 1.00 90.62 88 ALA A N 1
ATOM 702 C CA . ALA A 1 88 ? 19.885 -3.752 -8.281 1.00 90.62 88 ALA A CA 1
ATOM 703 C C . ALA A 1 88 ? 19.130 -4.601 -9.311 1.00 90.62 88 ALA A C 1
ATOM 705 O O . ALA A 1 88 ? 17.926 -4.809 -9.186 1.00 90.62 88 ALA A O 1
ATOM 706 N N . CYS A 1 89 ? 19.843 -5.158 -10.293 1.00 90.50 89 CYS A N 1
ATOM 707 C CA . CYS A 1 89 ? 19.262 -6.097 -11.244 1.00 90.50 89 CYS A CA 1
ATOM 708 C C . CYS A 1 89 ? 18.660 -7.323 -10.538 1.00 90.50 89 CYS A C 1
ATOM 710 O O . CYS A 1 89 ? 17.540 -7.705 -10.860 1.00 90.50 89 CYS A O 1
ATOM 712 N N . GLY A 1 90 ? 19.367 -7.914 -9.568 1.00 91.31 90 GLY A N 1
ATOM 713 C CA . GLY A 1 90 ? 18.858 -9.047 -8.789 1.00 91.31 90 GLY A CA 1
ATOM 714 C C . GLY A 1 90 ? 17.618 -8.699 -7.957 1.00 91.31 90 GLY A C 1
ATOM 715 O O . GLY A 1 90 ? 16.682 -9.489 -7.895 1.00 91.31 90 GLY A O 1
ATOM 716 N N . ALA A 1 91 ? 17.569 -7.498 -7.375 1.00 92.19 91 ALA A N 1
ATOM 717 C CA . ALA A 1 91 ? 16.395 -7.019 -6.645 1.00 92.19 91 ALA A CA 1
ATOM 718 C C . ALA A 1 91 ? 15.174 -6.797 -7.562 1.00 92.19 91 ALA A C 1
ATOM 720 O O . ALA A 1 91 ? 14.056 -7.155 -7.192 1.00 92.19 91 ALA A O 1
ATOM 721 N N . LEU A 1 92 ? 15.371 -6.272 -8.780 1.00 93.31 92 LEU A N 1
ATOM 722 C CA . LEU A 1 92 ? 14.286 -6.172 -9.767 1.00 93.31 92 LEU A CA 1
ATOM 723 C C . LEU A 1 92 ? 13.811 -7.534 -10.261 1.00 93.31 92 LEU A C 1
ATOM 725 O O . LEU A 1 92 ? 12.618 -7.713 -10.484 1.00 93.31 92 LEU A O 1
ATOM 729 N N . GLU A 1 93 ? 14.731 -8.479 -10.433 1.00 93.00 93 GLU A N 1
ATOM 730 C CA . GLU A 1 93 ? 14.404 -9.852 -10.805 1.00 93.00 93 GLU A CA 1
ATOM 731 C C . GLU A 1 93 ? 13.523 -10.497 -9.720 1.00 93.00 93 GLU A C 1
ATOM 733 O O . GLU A 1 93 ? 12.481 -11.068 -10.034 1.00 93.00 93 GLU A O 1
ATOM 738 N N . GLN A 1 94 ? 13.858 -10.312 -8.437 1.00 92.75 94 GLN A N 1
ATOM 739 C CA . GLN A 1 94 ? 13.012 -10.745 -7.317 1.00 92.75 94 GLN A CA 1
ATOM 740 C C . GLN A 1 94 ? 11.629 -10.081 -7.333 1.00 92.75 94 GLN A C 1
ATOM 742 O O . GLN A 1 94 ? 10.622 -10.781 -7.240 1.00 92.75 94 GLN A O 1
ATOM 747 N N . GLU A 1 95 ? 11.559 -8.757 -7.509 1.00 95.31 95 GLU A N 1
ATOM 748 C CA . GLU A 1 95 ? 10.279 -8.042 -7.601 1.00 95.31 95 GLU A CA 1
ATOM 749 C C . GLU A 1 95 ? 9.423 -8.555 -8.773 1.00 95.31 95 GLU A C 1
ATOM 751 O O . GLU A 1 95 ? 8.223 -8.790 -8.615 1.00 95.31 95 GLU A O 1
ATOM 756 N N . ALA A 1 96 ? 10.033 -8.797 -9.936 1.00 94.50 96 ALA A 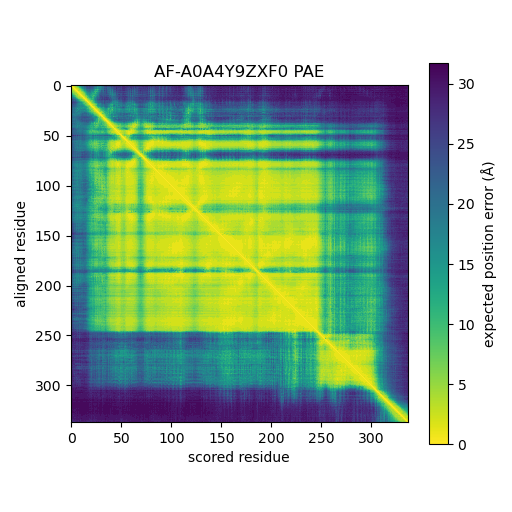N 1
ATOM 757 C CA . ALA A 1 96 ? 9.359 -9.374 -11.096 1.00 94.50 96 ALA A CA 1
ATOM 758 C C . ALA A 1 96 ? 8.789 -10.769 -10.794 1.00 94.50 96 ALA A C 1
ATOM 760 O O . ALA A 1 96 ? 7.646 -11.065 -11.150 1.00 94.50 96 ALA A O 1
ATOM 761 N N . MET A 1 97 ? 9.540 -11.610 -10.077 1.00 93.56 97 MET A N 1
ATOM 762 C CA . MET A 1 97 ? 9.049 -12.919 -9.646 1.00 93.56 97 MET A CA 1
ATOM 763 C C . MET A 1 97 ? 7.846 -12.810 -8.708 1.00 93.56 97 MET A C 1
ATOM 765 O O . MET A 1 97 ? 6.932 -13.632 -8.816 1.00 93.56 97 MET A O 1
ATOM 769 N N . THR A 1 98 ? 7.800 -11.797 -7.838 1.00 95.31 98 THR A N 1
ATOM 770 C CA . THR A 1 98 ? 6.630 -11.528 -6.991 1.00 95.31 98 THR A CA 1
ATOM 771 C C . THR A 1 98 ? 5.398 -11.228 -7.842 1.00 95.31 98 THR A C 1
ATOM 773 O O . THR A 1 98 ? 4.353 -11.852 -7.637 1.00 95.31 98 THR A O 1
ATOM 776 N N . TYR A 1 99 ? 5.525 -10.367 -8.860 1.00 95.88 99 TYR A N 1
ATOM 777 C CA . TYR A 1 99 ? 4.427 -10.074 -9.789 1.00 95.88 99 TYR A CA 1
ATOM 778 C C . TYR A 1 99 ? 3.863 -11.327 -10.463 1.00 95.88 99 TYR A C 1
ATOM 780 O O . TYR A 1 99 ? 2.645 -11.517 -10.489 1.00 95.88 99 TYR A O 1
ATOM 788 N N . VAL A 1 100 ? 4.748 -12.180 -10.985 1.00 92.25 100 VAL A N 1
ATOM 789 C CA . VAL A 1 100 ? 4.376 -13.386 -11.737 1.00 92.25 100 VAL A CA 1
ATOM 790 C C . VAL A 1 100 ? 3.750 -14.445 -10.831 1.00 92.25 100 VAL A C 1
ATOM 792 O O . VAL A 1 100 ? 2.745 -15.057 -11.189 1.00 92.25 100 VAL A O 1
ATOM 795 N N . ARG A 1 101 ? 4.339 -14.685 -9.655 1.00 93.50 101 ARG A N 1
ATOM 796 C CA . ARG A 1 101 ? 3.954 -15.813 -8.793 1.00 93.50 101 ARG A CA 1
ATOM 797 C C . ARG A 1 101 ? 2.821 -15.497 -7.831 1.00 93.50 101 ARG A C 1
ATOM 799 O O . ARG A 1 101 ? 2.069 -16.405 -7.485 1.00 93.50 101 ARG A O 1
ATOM 806 N N . HIS A 1 102 ? 2.729 -14.254 -7.367 1.00 95.69 102 HIS A N 1
ATOM 807 C CA . HIS A 1 102 ? 1.902 -13.922 -6.208 1.00 95.69 102 HIS A CA 1
ATOM 808 C C . HIS A 1 102 ? 0.899 -12.801 -6.458 1.00 95.69 102 HIS A C 1
ATOM 810 O O . HIS A 1 102 ? -0.110 -12.742 -5.762 1.00 95.69 102 HIS A O 1
ATOM 816 N N . LEU A 1 103 ? 1.134 -11.929 -7.445 1.00 96.50 103 LEU A N 1
ATOM 817 C CA . LEU A 1 103 ? 0.284 -10.751 -7.652 1.00 96.50 103 LEU A CA 1
ATOM 818 C C . LEU A 1 103 ? -0.720 -10.894 -8.795 1.00 96.50 103 LEU A C 1
ATOM 820 O O . LEU A 1 103 ? -1.416 -9.929 -9.088 1.00 96.50 103 LEU A O 1
ATOM 824 N N . LYS A 1 104 ? -0.827 -12.063 -9.437 1.00 94.81 104 LYS A N 1
ATOM 825 C CA . LYS A 1 104 ? -1.662 -12.264 -10.635 1.00 94.81 104 LYS A CA 1
ATOM 826 C C . LYS A 1 104 ? -3.095 -11.745 -10.475 1.00 94.81 104 LYS A C 1
ATOM 828 O O . LYS A 1 104 ? -3.558 -10.996 -11.328 1.00 94.81 104 LYS A O 1
ATOM 833 N N . ASP A 1 105 ? -3.744 -12.065 -9.357 1.00 96.25 105 ASP A N 1
ATOM 834 C CA . ASP A 1 105 ? -5.126 -11.648 -9.078 1.00 96.25 105 ASP A CA 1
ATOM 835 C C . ASP A 1 105 ? -5.235 -10.191 -8.586 1.00 96.25 105 ASP A C 1
ATOM 837 O O . ASP A 1 105 ? -6.320 -9.612 -8.569 1.00 96.25 105 ASP A O 1
ATOM 841 N N . ALA A 1 106 ? -4.113 -9.581 -8.195 1.00 97.25 106 ALA A N 1
ATOM 842 C CA . ALA A 1 106 ? -4.042 -8.194 -7.743 1.00 97.25 106 ALA A CA 1
ATOM 843 C C . ALA A 1 106 ? -3.729 -7.198 -8.874 1.00 97.25 106 ALA A C 1
ATOM 845 O O . ALA A 1 106 ? -3.988 -5.998 -8.713 1.00 97.25 106 ALA A O 1
ATOM 846 N N . GLN A 1 107 ? -3.172 -7.668 -9.998 1.00 96.56 107 GLN A N 1
ATOM 847 C CA . GLN A 1 107 ? -2.796 -6.834 -11.144 1.00 96.56 107 GLN A CA 1
ATOM 848 C C . GLN A 1 107 ? -4.016 -6.159 -11.783 1.00 96.56 107 GLN A C 1
ATOM 850 O O . GLN A 1 107 ? -5.052 -6.783 -11.999 1.00 96.56 107 GLN A O 1
ATOM 855 N N . GLY A 1 108 ? -3.901 -4.856 -12.046 1.00 93.44 108 GLY A N 1
ATOM 856 C CA . GLY A 1 108 ? -4.988 -3.987 -12.511 1.00 93.44 108 GLY A CA 1
ATOM 857 C C . GLY A 1 108 ? -5.977 -3.580 -11.412 1.00 93.44 108 GLY A C 1
ATOM 858 O O . GLY A 1 108 ? -6.677 -2.572 -11.539 1.00 93.44 108 GLY A O 1
ATOM 859 N N . VAL A 1 109 ? -6.013 -4.310 -10.293 1.00 95.19 109 VAL A N 1
ATOM 860 C CA . VAL A 1 109 ? -6.947 -4.075 -9.185 1.00 95.19 109 VAL A CA 1
ATOM 861 C C . VAL A 1 109 ? -6.324 -3.158 -8.139 1.00 95.19 109 VAL A C 1
ATOM 863 O O . VAL A 1 109 ? -6.791 -2.037 -7.965 1.00 95.19 109 VAL A O 1
ATOM 866 N N . VAL A 1 110 ? -5.249 -3.592 -7.480 1.00 96.62 110 VAL A N 1
ATOM 867 C CA . VAL A 1 110 ? -4.529 -2.797 -6.461 1.00 96.62 110 VAL A CA 1
ATOM 868 C C . VAL A 1 110 ? -3.036 -2.674 -6.735 1.00 96.62 110 VAL A C 1
ATOM 870 O O . VAL A 1 110 ? -2.358 -1.906 -6.061 1.00 96.62 110 VAL A O 1
ATOM 873 N N . VAL A 1 111 ? -2.524 -3.374 -7.747 1.00 97.19 111 VAL A N 1
ATOM 874 C CA . VAL A 1 111 ? -1.148 -3.228 -8.236 1.00 97.19 111 VAL A CA 1
ATOM 875 C C . VAL A 1 111 ? -1.171 -3.033 -9.760 1.00 97.19 111 VAL A C 1
ATOM 877 O O . VAL A 1 111 ? -2.143 -3.451 -10.393 1.00 97.19 111 VAL A O 1
ATOM 880 N N . PRO A 1 112 ? -0.156 -2.406 -10.378 1.00 96.94 112 PRO A N 1
ATOM 881 C CA . PRO A 1 112 ? -0.089 -2.261 -11.835 1.00 96.94 112 PRO A CA 1
ATOM 882 C C . PRO A 1 112 ? -0.054 -3.604 -12.566 1.00 96.94 112 PRO A C 1
ATOM 884 O O . PRO A 1 112 ? 0.437 -4.598 -12.025 1.00 96.94 112 PRO A O 1
ATOM 887 N N . HIS A 1 113 ? -0.495 -3.640 -13.824 1.00 94.44 113 HIS A N 1
ATOM 888 C CA . HIS A 1 113 ? -0.195 -4.789 -14.680 1.00 94.44 113 HIS A CA 1
ATOM 889 C C . HIS A 1 113 ? 1.319 -4.937 -14.913 1.00 94.44 113 HIS A C 1
ATOM 891 O O . HIS A 1 113 ? 2.011 -3.983 -15.277 1.00 94.44 113 HIS A O 1
ATOM 897 N N . PHE A 1 114 ? 1.823 -6.160 -14.745 1.00 93.12 114 PHE A N 1
ATOM 898 C CA . PHE A 1 114 ? 3.186 -6.551 -15.085 1.00 93.12 114 PHE A CA 1
ATOM 899 C C . PHE A 1 114 ? 3.289 -6.816 -16.585 1.00 93.12 114 PHE A C 1
ATOM 901 O O . PHE A 1 114 ? 2.562 -7.644 -17.131 1.00 93.12 114 PHE A O 1
ATOM 908 N N . LEU A 1 115 ? 4.203 -6.115 -17.255 1.00 89.38 115 LEU A N 1
ATOM 909 C CA . LEU A 1 115 ? 4.400 -6.223 -18.705 1.00 89.38 115 LEU A CA 1
ATOM 910 C C . LEU A 1 115 ? 5.649 -7.032 -19.071 1.00 89.38 115 LEU A C 1
ATOM 912 O O . LEU A 1 115 ? 5.821 -7.418 -20.228 1.00 89.38 115 LEU A O 1
ATOM 916 N N . GLY A 1 116 ? 6.534 -7.271 -18.104 1.00 87.31 116 GLY A N 1
ATOM 917 C CA . GLY A 1 116 ? 7.704 -8.120 -18.273 1.00 87.31 116 GLY A CA 1
ATOM 918 C C . GLY A 1 116 ? 8.927 -7.623 -17.515 1.00 87.31 116 GLY A C 1
ATOM 919 O O . GLY A 1 116 ? 9.015 -6.465 -17.104 1.00 87.31 116 GLY A O 1
ATOM 920 N N . PHE A 1 117 ? 9.900 -8.519 -17.390 1.00 89.56 117 PHE A N 1
ATOM 921 C CA . PHE A 1 117 ? 11.242 -8.223 -16.914 1.00 89.56 117 PHE A CA 1
ATOM 922 C C . PHE A 1 117 ? 12.255 -8.584 -17.997 1.00 89.56 117 PHE A C 1
ATOM 924 O O . PHE A 1 117 ? 12.119 -9.599 -18.685 1.00 89.56 117 PHE A O 1
ATOM 931 N N . TYR A 1 118 ? 13.251 -7.724 -18.164 1.00 85.88 118 TYR A N 1
ATOM 932 C CA . TYR A 1 118 ? 14.250 -7.827 -19.215 1.00 85.88 118 TYR A CA 1
ATOM 933 C C . TYR A 1 118 ? 15.623 -7.572 -18.625 1.00 85.88 118 TYR A C 1
ATOM 935 O O . TYR A 1 118 ? 15.798 -6.699 -17.774 1.00 85.88 118 TYR A O 1
ATOM 943 N N . LYS A 1 119 ? 16.608 -8.313 -19.117 1.00 84.81 119 LYS A N 1
ATOM 944 C CA . LYS A 1 119 ? 17.989 -8.229 -18.659 1.00 84.81 119 LYS A CA 1
ATOM 945 C C . LYS A 1 119 ? 18.893 -8.050 -19.864 1.00 84.81 119 LYS A C 1
ATOM 947 O O . LYS A 1 119 ? 18.684 -8.666 -20.909 1.00 84.81 119 LYS A O 1
ATOM 952 N N . GLY A 1 120 ? 19.881 -7.183 -19.726 1.00 83.19 120 GLY A N 1
ATOM 953 C CA . GLY A 1 120 ? 20.822 -6.879 -20.791 1.00 83.19 120 GLY A CA 1
ATOM 954 C C . GLY A 1 120 ? 22.105 -6.280 -20.250 1.00 83.19 120 GLY A C 1
ATOM 955 O O . GLY A 1 120 ? 22.346 -6.270 -19.042 1.00 83.19 120 GLY A O 1
ATOM 956 N N . GLN A 1 121 ? 22.922 -5.789 -21.170 1.00 81.62 121 GLN A N 1
ATOM 957 C CA . GLN A 1 121 ? 24.108 -5.001 -20.869 1.00 81.62 121 GLN A CA 1
ATOM 958 C C . GLN A 1 121 ? 23.902 -3.584 -21.400 1.00 81.62 121 GLN A C 1
ATOM 960 O O . GLN A 1 121 ? 23.239 -3.404 -22.425 1.00 81.62 121 GLN A O 1
ATOM 965 N N . ASP A 1 122 ? 24.422 -2.589 -20.690 1.00 77.50 122 ASP A N 1
ATOM 966 C CA . ASP A 1 122 ? 24.483 -1.221 -21.195 1.00 77.50 122 ASP A CA 1
ATOM 967 C C . ASP A 1 122 ? 25.664 -1.022 -22.166 1.00 77.50 122 ASP A C 1
ATOM 969 O O . ASP A 1 122 ? 26.335 -1.974 -22.574 1.00 77.50 122 ASP A O 1
ATOM 973 N N . ALA A 1 123 ? 25.897 0.227 -22.582 1.00 74.00 123 ALA A N 1
ATOM 974 C CA . ALA A 1 123 ? 26.955 0.568 -23.532 1.00 74.00 123 ALA A CA 1
ATOM 975 C C . ALA A 1 123 ? 28.373 0.287 -23.004 1.00 74.00 123 ALA A C 1
ATOM 977 O O . ALA A 1 123 ? 29.286 0.118 -23.814 1.00 74.00 123 ALA A O 1
ATOM 978 N N . ASP A 1 124 ? 28.538 0.226 -21.683 1.00 77.56 124 ASP A N 1
ATOM 979 C CA . ASP A 1 124 ? 29.804 -0.053 -21.010 1.00 77.56 124 ASP A CA 1
ATOM 980 C C . ASP A 1 124 ? 29.960 -1.556 -20.692 1.00 77.56 124 ASP A C 1
ATOM 982 O O . ASP A 1 124 ? 31.022 -2.005 -20.258 1.00 77.56 124 ASP A O 1
ATOM 986 N N . GLY A 1 125 ? 28.934 -2.362 -20.998 1.00 77.50 125 GLY A N 1
ATOM 987 C CA . GLY A 1 125 ? 28.903 -3.805 -20.775 1.00 77.50 125 GLY A CA 1
ATOM 988 C C . GLY A 1 125 ? 28.335 -4.210 -19.412 1.00 77.50 125 GLY A C 1
ATOM 989 O O . GLY A 1 125 ? 28.315 -5.406 -19.096 1.00 77.50 125 GLY A O 1
ATOM 990 N N . ASP A 1 126 ? 27.854 -3.254 -18.615 1.00 81.38 126 ASP A N 1
ATOM 991 C CA . ASP A 1 126 ? 27.351 -3.499 -17.268 1.00 81.38 126 ASP A CA 1
ATOM 992 C C . ASP A 1 126 ? 25.936 -4.082 -17.291 1.00 81.38 126 ASP A C 1
ATOM 994 O O . ASP A 1 126 ? 25.057 -3.669 -18.054 1.00 81.38 126 ASP A O 1
ATOM 998 N N . VAL A 1 127 ? 25.697 -5.070 -16.422 1.00 80.19 127 VAL A N 1
ATOM 999 C CA . VAL A 1 127 ? 24.398 -5.747 -16.330 1.00 80.19 127 VAL A CA 1
ATOM 1000 C C . VAL A 1 127 ? 23.329 -4.763 -15.867 1.00 80.19 127 VAL A C 1
ATOM 1002 O O . VAL A 1 127 ? 23.422 -4.185 -14.782 1.00 80.19 127 VAL A O 1
ATOM 1005 N N . THR A 1 128 ? 22.275 -4.653 -16.670 1.00 85.00 128 THR A N 1
ATOM 1006 C CA . THR A 1 128 ? 21.116 -3.800 -16.418 1.00 85.00 128 THR A CA 1
ATOM 1007 C C . THR A 1 128 ? 19.841 -4.638 -16.456 1.00 85.00 128 THR A C 1
ATOM 1009 O O . THR A 1 128 ? 19.593 -5.370 -17.418 1.00 85.00 128 THR A O 1
ATOM 1012 N N . GLY A 1 129 ? 19.028 -4.522 -15.406 1.00 90.44 129 GLY A N 1
ATOM 1013 C CA . GLY A 1 129 ? 17.680 -5.090 -15.342 1.00 90.44 129 GLY A CA 1
ATOM 1014 C C . GLY A 1 129 ? 16.621 -4.017 -15.583 1.00 90.44 129 GLY A C 1
ATOM 1015 O O . GLY A 1 129 ? 16.775 -2.886 -15.121 1.00 90.44 129 GLY A O 1
ATOM 1016 N N . ILE A 1 130 ? 15.544 -4.365 -16.286 1.00 91.38 130 ILE A N 1
ATOM 1017 C CA . ILE A 1 130 ? 14.419 -3.472 -16.580 1.00 91.38 130 ILE A CA 1
ATOM 1018 C C . ILE A 1 130 ? 13.114 -4.189 -16.248 1.00 91.38 130 ILE A C 1
ATOM 1020 O O . ILE A 1 130 ? 12.776 -5.201 -16.860 1.00 91.38 130 ILE A O 1
ATOM 1024 N N . LEU A 1 131 ? 12.361 -3.624 -15.310 1.00 92.94 131 LEU A N 1
ATOM 1025 C CA . LEU A 1 131 ? 10.996 -4.022 -14.988 1.00 92.94 131 LEU A CA 1
ATOM 1026 C C . LEU A 1 131 ? 10.019 -3.091 -15.717 1.00 92.94 131 LEU A C 1
ATOM 1028 O O . LEU A 1 131 ? 10.072 -1.873 -15.525 1.00 92.94 131 LEU A O 1
ATOM 1032 N N . LEU A 1 132 ? 9.142 -3.658 -16.550 1.00 92.12 132 LEU A N 1
ATOM 1033 C CA . LEU A 1 132 ? 8.092 -2.925 -17.256 1.00 92.12 132 LEU A CA 1
ATOM 1034 C C . LEU A 1 132 ? 6.732 -3.143 -16.593 1.00 92.12 132 LEU A C 1
ATOM 1036 O O . LEU A 1 132 ? 6.285 -4.279 -16.424 1.00 92.12 132 LEU A O 1
ATOM 1040 N N . LEU A 1 133 ? 6.058 -2.040 -16.279 1.00 94.44 133 LEU A N 1
ATOM 1041 C CA . LEU A 1 133 ? 4.742 -2.009 -15.645 1.00 94.44 133 LEU A CA 1
ATOM 1042 C C . LEU A 1 133 ? 3.793 -1.089 -16.418 1.00 94.44 133 LEU A C 1
ATOM 1044 O O . LEU A 1 133 ? 4.214 -0.203 -17.164 1.00 94.44 133 LEU A O 1
ATOM 1048 N N . GLU A 1 134 ? 2.498 -1.289 -16.219 1.00 93.75 134 GLU A N 1
ATOM 1049 C CA . GLU A 1 134 ? 1.465 -0.338 -16.621 1.00 93.75 134 GLU A CA 1
ATOM 1050 C C . GLU A 1 134 ? 1.703 1.055 -16.014 1.00 93.75 134 GLU A C 1
ATOM 1052 O O . GLU A 1 134 ? 2.093 1.194 -14.854 1.00 93.75 134 GLU A O 1
ATOM 1057 N N . ASP A 1 135 ? 1.448 2.099 -16.805 1.00 94.25 135 ASP A N 1
ATOM 1058 C CA . ASP A 1 135 ? 1.385 3.472 -16.305 1.00 94.25 135 ASP A CA 1
ATOM 1059 C C . ASP A 1 135 ? 0.012 3.753 -15.705 1.00 94.25 135 ASP A C 1
ATOM 1061 O O . ASP A 1 135 ? -0.951 4.038 -16.414 1.00 94.25 135 ASP A O 1
ATOM 1065 N N . CYS A 1 136 ? -0.068 3.648 -14.381 1.00 94.12 136 CYS A N 1
ATOM 1066 C CA . CYS A 1 136 ? -1.313 3.846 -13.653 1.00 94.12 136 CYS A CA 1
ATOM 1067 C C . CYS A 1 136 ? -1.581 5.309 -13.278 1.00 94.12 136 CYS A C 1
ATOM 1069 O O . CYS A 1 136 ? -2.656 5.573 -12.764 1.00 94.12 136 CYS A O 1
ATOM 1071 N N . GLY A 1 137 ? -0.653 6.251 -13.485 1.00 94.25 137 GLY A N 1
ATOM 1072 C CA . GLY A 1 137 ? -0.807 7.641 -13.036 1.00 94.25 137 GLY A CA 1
ATOM 1073 C C . GLY A 1 137 ? 0.445 8.176 -12.349 1.00 94.25 137 GLY A C 1
ATOM 1074 O O . GLY A 1 137 ? 1.556 7.959 -12.828 1.00 94.25 137 GLY A O 1
ATOM 1075 N N . HIS A 1 138 ? 0.313 8.919 -11.250 1.00 93.62 138 HIS A N 1
ATOM 1076 C CA . HIS A 1 138 ? 1.448 9.594 -10.605 1.00 93.62 138 HIS A CA 1
ATOM 1077 C C . HIS A 1 138 ? 1.637 9.182 -9.143 1.00 93.62 138 HIS A C 1
ATOM 1079 O O . HIS A 1 138 ? 0.678 8.914 -8.425 1.00 93.62 138 HIS A O 1
ATOM 1085 N N . SER A 1 139 ? 2.897 9.133 -8.702 1.00 93.06 139 SER A N 1
ATOM 1086 C CA . SER A 1 139 ? 3.232 8.910 -7.292 1.00 93.06 139 SER A CA 1
ATOM 1087 C C . SER A 1 139 ? 2.740 10.082 -6.446 1.00 93.06 139 SER A C 1
ATOM 1089 O O . SER A 1 139 ? 2.822 11.239 -6.874 1.00 93.06 139 SER A O 1
ATOM 1091 N N . VAL A 1 140 ? 2.224 9.776 -5.257 1.00 92.50 140 VAL A N 1
ATOM 1092 C CA . VAL A 1 140 ? 1.806 10.791 -4.292 1.00 92.50 140 VAL A CA 1
ATOM 1093 C C . VAL A 1 140 ? 3.026 11.597 -3.855 1.00 92.50 140 VAL A C 1
ATOM 1095 O O . VAL A 1 140 ? 4.009 11.059 -3.353 1.00 92.50 140 VAL A O 1
ATOM 1098 N N . THR A 1 141 ? 2.959 12.916 -4.009 1.00 92.56 141 THR A N 1
ATOM 1099 C CA . THR A 1 141 ? 4.017 13.801 -3.513 1.00 92.56 141 THR A CA 1
ATOM 1100 C C . THR A 1 141 ? 3.887 14.027 -2.008 1.00 92.56 141 THR A C 1
ATOM 1102 O O . THR A 1 141 ? 2.784 14.014 -1.461 1.00 92.56 141 THR A O 1
ATOM 1105 N N . SER A 1 142 ? 4.994 14.347 -1.331 1.00 91.12 142 SER A N 1
ATOM 1106 C CA . SER A 1 142 ? 4.969 14.710 0.097 1.00 91.12 142 SER A CA 1
ATOM 1107 C C . SER A 1 142 ? 3.987 15.846 0.400 1.00 91.12 142 SER A C 1
ATOM 1109 O O . SER A 1 142 ? 3.247 15.791 1.373 1.00 91.12 142 SER A O 1
ATOM 1111 N N . ARG A 1 143 ? 3.891 16.846 -0.487 1.00 92.44 143 ARG A N 1
ATOM 1112 C CA . ARG A 1 143 ? 2.935 17.957 -0.345 1.00 92.44 143 ARG A CA 1
ATOM 1113 C C . ARG A 1 143 ? 1.478 17.507 -0.428 1.00 92.44 143 ARG A C 1
ATOM 1115 O O . ARG A 1 143 ? 0.633 18.064 0.267 1.00 92.44 143 ARG A O 1
ATOM 1122 N N . GLU A 1 144 ? 1.162 16.565 -1.313 1.00 92.06 144 GLU A N 1
ATOM 1123 C CA . GLU A 1 144 ? -0.192 16.012 -1.418 1.00 92.06 144 GLU A CA 1
ATOM 1124 C C . GLU A 1 144 ? -0.530 15.156 -0.210 1.00 92.06 144 GLU A C 1
ATOM 1126 O O . GLU A 1 144 ? -1.628 15.292 0.329 1.00 92.06 144 GLU A O 1
ATOM 1131 N N . TRP A 1 145 ? 0.429 14.337 0.227 1.00 91.50 145 TRP A N 1
ATOM 1132 C CA . TRP A 1 145 ? 0.323 13.560 1.449 1.00 91.50 145 TRP A CA 1
ATOM 1133 C C . TRP A 1 145 ? 0.038 14.466 2.646 1.00 91.50 145 TRP A C 1
ATOM 1135 O O . TRP A 1 145 ? -0.969 14.277 3.308 1.00 91.50 145 TRP A O 1
ATOM 1145 N N . ASP A 1 146 ? 0.824 15.518 2.872 1.00 89.50 146 ASP A N 1
ATOM 1146 C CA . ASP A 1 146 ? 0.629 16.423 4.011 1.00 89.50 146 ASP A CA 1
ATOM 1147 C C . ASP A 1 146 ? -0.710 17.175 3.956 1.00 89.50 146 ASP A C 1
ATOM 1149 O O . ASP A 1 146 ? -1.366 17.378 4.980 1.00 89.50 146 ASP A O 1
ATOM 1153 N N . ARG A 1 147 ? -1.139 17.596 2.758 1.00 91.12 147 ARG A N 1
ATOM 1154 C CA . ARG A 1 147 ? -2.382 18.363 2.581 1.00 91.12 147 ARG A CA 1
ATOM 1155 C C . ARG A 1 147 ? -3.632 17.509 2.779 1.00 91.12 147 ARG A C 1
ATOM 1157 O O . ARG A 1 147 ? -4.655 18.036 3.210 1.00 91.12 147 ARG A O 1
ATOM 1164 N N . ASP A 1 148 ? -3.574 16.234 2.406 1.00 87.94 148 ASP A N 1
ATOM 1165 C CA . ASP A 1 148 ? -4.741 15.352 2.334 1.00 87.94 148 ASP A CA 1
ATOM 1166 C C . ASP A 1 148 ? -4.462 13.952 2.898 1.00 87.94 148 ASP A C 1
ATOM 1168 O O . ASP A 1 148 ? -4.960 12.939 2.398 1.00 87.94 148 ASP A O 1
ATOM 1172 N N . ILE A 1 149 ? -3.660 13.896 3.968 1.00 89.00 149 ILE A N 1
ATOM 1173 C CA . ILE A 1 149 ? -3.204 12.638 4.573 1.00 89.00 149 ILE A CA 1
ATOM 1174 C C . ILE A 1 149 ? -4.380 11.725 4.893 1.00 89.00 149 ILE A C 1
ATOM 1176 O O . ILE A 1 149 ? -4.316 10.533 4.637 1.00 89.00 149 ILE A O 1
ATOM 1180 N N . GLY A 1 150 ? -5.489 12.286 5.380 1.00 87.19 150 GLY A N 1
ATOM 1181 C CA . GLY A 1 150 ? -6.666 11.519 5.766 1.00 87.19 150 GLY A CA 1
ATOM 1182 C C . GLY A 1 150 ? -7.268 10.707 4.620 1.00 87.19 150 GLY A C 1
ATOM 1183 O O . GLY A 1 150 ? -7.548 9.529 4.814 1.00 87.19 150 GLY A O 1
ATOM 1184 N N . ASN A 1 151 ? -7.466 11.312 3.445 1.00 91.38 151 ASN A N 1
ATOM 1185 C CA . ASN A 1 151 ? -8.089 10.611 2.321 1.00 91.38 151 ASN A CA 1
ATOM 1186 C C . ASN A 1 151 ? -7.095 9.683 1.621 1.00 91.38 151 ASN A C 1
ATOM 1188 O O . ASN A 1 151 ? -7.431 8.534 1.346 1.00 91.38 151 ASN A O 1
ATOM 1192 N N . ILE A 1 152 ? -5.858 10.141 1.393 1.00 93.12 152 ILE A N 1
ATOM 1193 C CA . ILE A 1 152 ? -4.846 9.330 0.702 1.00 93.12 152 ILE A CA 1
ATOM 1194 C C . ILE A 1 152 ? -4.459 8.115 1.550 1.00 93.12 152 ILE A C 1
ATOM 1196 O O . ILE A 1 152 ? -4.399 7.003 1.032 1.00 93.12 152 ILE A O 1
ATOM 1200 N N . ALA A 1 153 ? -4.255 8.291 2.858 1.00 94.31 153 ALA A N 1
ATOM 1201 C CA . ALA A 1 153 ? -3.976 7.176 3.756 1.00 94.31 153 ALA A CA 1
ATOM 1202 C C . ALA A 1 153 ? -5.161 6.210 3.849 1.00 94.31 153 ALA A C 1
ATOM 1204 O O . ALA A 1 153 ? -4.951 5.000 3.877 1.00 94.31 153 ALA A O 1
ATOM 1205 N N . ALA A 1 154 ? -6.402 6.711 3.847 1.00 94.94 154 ALA A N 1
ATOM 1206 C CA . ALA A 1 154 ? -7.583 5.856 3.823 1.00 94.94 154 ALA A CA 1
ATOM 1207 C C . ALA A 1 154 ? -7.646 5.000 2.547 1.00 94.94 154 ALA A C 1
ATOM 1209 O O . ALA A 1 154 ? -7.910 3.800 2.614 1.00 94.94 154 ALA A O 1
ATOM 1210 N N . GLU A 1 155 ? -7.375 5.592 1.384 1.00 95.62 155 GLU A N 1
ATOM 1211 C CA . GLU A 1 155 ? -7.319 4.875 0.106 1.00 95.62 155 GLU A CA 1
ATOM 1212 C C . GLU A 1 155 ? -6.190 3.848 0.076 1.00 95.62 155 GLU A C 1
ATOM 1214 O O . GLU A 1 155 ? -6.420 2.698 -0.298 1.00 95.62 155 GLU A O 1
ATOM 1219 N N . ALA A 1 156 ? -5.003 4.230 0.546 1.00 96.62 156 ALA A N 1
ATOM 1220 C CA . ALA A 1 156 ? -3.856 3.341 0.635 1.00 96.62 156 ALA A CA 1
ATOM 1221 C C . ALA A 1 156 ? -4.101 2.174 1.606 1.00 96.62 156 ALA A C 1
ATOM 1223 O O . ALA A 1 156 ? -3.755 1.042 1.287 1.00 96.62 156 ALA A O 1
ATOM 1224 N N . CYS A 1 157 ? -4.774 2.411 2.736 1.00 97.19 157 CYS A N 1
ATOM 1225 C CA . CYS A 1 157 ? -5.161 1.363 3.684 1.00 97.19 157 CYS A CA 1
ATOM 1226 C C . CYS A 1 157 ? -6.145 0.365 3.066 1.00 97.19 157 CYS A C 1
ATOM 1228 O O . CYS A 1 157 ? -6.008 -0.844 3.239 1.00 97.19 157 CYS A O 1
ATOM 1230 N N . VAL A 1 158 ? -7.131 0.855 2.310 1.00 97.06 158 VAL A N 1
ATOM 1231 C CA . VAL A 1 158 ? -8.089 -0.012 1.611 1.00 97.06 158 VAL A CA 1
ATOM 1232 C C . VAL A 1 158 ? -7.396 -0.817 0.510 1.00 97.06 158 VAL A C 1
ATOM 1234 O O . VAL A 1 158 ? -7.699 -2.000 0.344 1.00 97.06 158 VAL A O 1
ATOM 1237 N N . ALA A 1 159 ? -6.462 -0.208 -0.225 1.00 97.38 159 ALA A N 1
ATOM 1238 C CA . ALA A 1 159 ? -5.653 -0.908 -1.218 1.00 97.38 159 ALA A CA 1
ATOM 1239 C C . ALA A 1 159 ? -4.756 -1.974 -0.572 1.00 97.38 159 ALA A C 1
ATOM 1241 O O . ALA A 1 159 ? -4.695 -3.090 -1.083 1.00 97.38 159 ALA A O 1
ATOM 1242 N N . LEU A 1 160 ? -4.144 -1.670 0.577 1.00 98.00 160 LEU A N 1
ATOM 1243 C CA . LEU A 1 160 ? -3.359 -2.613 1.371 1.00 98.00 160 LEU A CA 1
ATOM 1244 C C . LEU A 1 160 ? -4.229 -3.784 1.837 1.00 98.00 160 LEU A C 1
ATOM 1246 O O . LEU A 1 160 ? -3.944 -4.924 1.504 1.00 98.00 160 LEU A O 1
ATOM 1250 N N . ALA A 1 161 ? -5.367 -3.537 2.483 1.00 97.94 161 ALA A N 1
ATOM 1251 C CA . ALA A 1 161 ? -6.264 -4.616 2.899 1.00 97.94 161 ALA A CA 1
ATOM 1252 C C . ALA A 1 161 ? -6.677 -5.525 1.727 1.00 97.94 161 ALA A C 1
ATOM 1254 O O . ALA A 1 161 ? -6.633 -6.749 1.840 1.00 97.94 161 ALA A O 1
ATOM 1255 N N . ARG A 1 162 ? -7.002 -4.943 0.566 1.00 97.56 162 ARG A N 1
ATOM 1256 C CA . ARG A 1 162 ? -7.296 -5.704 -0.660 1.00 97.56 162 ARG A CA 1
ATOM 1257 C C . ARG A 1 162 ? -6.094 -6.479 -1.191 1.00 97.56 162 ARG A C 1
ATOM 1259 O O . ARG A 1 162 ? -6.272 -7.599 -1.659 1.00 97.56 162 ARG A O 1
ATOM 1266 N N . PHE A 1 163 ? -4.889 -5.919 -1.112 1.00 98.06 163 PHE A N 1
ATOM 1267 C CA . PHE A 1 163 ? -3.658 -6.630 -1.446 1.00 98.06 163 PHE A CA 1
ATOM 1268 C C . PHE A 1 163 ? -3.543 -7.905 -0.604 1.00 98.06 163 PHE A C 1
ATOM 1270 O O . PHE A 1 163 ? -3.456 -8.984 -1.180 1.00 98.06 163 PHE A O 1
ATOM 1277 N N . HIS A 1 164 ? -3.703 -7.822 0.720 1.00 97.94 164 HIS A N 1
ATOM 1278 C CA . HIS A 1 164 ? -3.659 -9.006 1.588 1.00 97.94 164 HIS A CA 1
ATOM 1279 C C . HIS A 1 164 ? -4.745 -10.033 1.237 1.00 97.94 164 HIS A C 1
ATOM 1281 O O . HIS A 1 164 ? -4.482 -11.234 1.235 1.00 97.94 164 HIS A O 1
ATOM 1287 N N . GLN A 1 165 ? -5.961 -9.584 0.910 1.00 97.00 165 GLN A N 1
ATOM 1288 C CA . GLN A 1 165 ? -7.057 -10.480 0.521 1.00 97.00 165 GLN A CA 1
ATOM 1289 C C . GLN A 1 165 ? -6.765 -11.274 -0.752 1.00 97.00 165 GLN A C 1
ATOM 1291 O O . GLN A 1 165 ? -7.157 -12.439 -0.848 1.00 97.00 165 GLN A O 1
ATOM 1296 N N . LEU A 1 166 ? -6.130 -10.627 -1.731 1.00 96.94 166 LEU A N 1
ATOM 1297 C CA . LEU A 1 166 ? -5.873 -11.197 -3.051 1.00 96.94 166 LEU A CA 1
ATOM 1298 C C . LEU A 1 166 ? -4.591 -12.034 -3.076 1.00 96.94 166 LEU A C 1
ATOM 1300 O O . LEU A 1 166 ? -4.539 -13.034 -3.784 1.00 96.94 166 LEU A O 1
ATOM 1304 N N . THR A 1 167 ? -3.570 -11.647 -2.310 1.00 96.50 167 THR A N 1
ATOM 1305 C CA . THR A 1 167 ? -2.222 -12.227 -2.427 1.00 96.50 167 THR A CA 1
ATOM 1306 C C . THR A 1 167 ? -1.836 -13.087 -1.224 1.00 96.50 167 THR A C 1
ATOM 1308 O O . THR A 1 167 ? -1.043 -14.019 -1.363 1.00 96.50 167 THR A O 1
ATOM 1311 N N . GLY A 1 168 ? -2.391 -12.801 -0.039 1.00 96.00 168 GLY A N 1
ATOM 1312 C CA . GLY A 1 168 ? -1.954 -13.395 1.227 1.00 96.00 168 GLY A CA 1
ATOM 1313 C C . GLY A 1 168 ? -0.522 -13.020 1.628 1.00 96.00 168 GLY A C 1
ATOM 1314 O O . GLY A 1 168 ? 0.086 -13.740 2.421 1.00 96.00 168 GLY A O 1
ATOM 1315 N N . LEU A 1 169 ? 0.029 -11.949 1.053 1.00 97.00 169 LEU A N 1
ATOM 1316 C CA . LEU A 1 169 ? 1.354 -11.432 1.379 1.00 97.00 169 LEU A CA 1
ATOM 1317 C C . LEU A 1 169 ? 1.268 -10.258 2.361 1.00 97.00 169 LEU A C 1
ATOM 1319 O O . LEU A 1 169 ? 0.285 -9.518 2.366 1.00 97.00 169 LEU A O 1
ATOM 1323 N N . GLU A 1 170 ? 2.335 -10.080 3.132 1.00 96.94 170 GLU A N 1
ATOM 1324 C CA . GLU A 1 170 ? 2.718 -8.805 3.739 1.00 96.94 170 GLU A CA 1
ATOM 1325 C C . GLU A 1 170 ? 3.312 -7.899 2.679 1.00 96.94 170 GLU A C 1
ATOM 1327 O O . GLU A 1 170 ? 3.978 -8.375 1.756 1.00 96.94 170 GLU A O 1
ATOM 1332 N N . TYR A 1 171 ? 3.102 -6.599 2.814 1.00 96.81 171 TYR A N 1
ATOM 1333 C CA . TYR A 1 171 ? 3.714 -5.626 1.929 1.00 96.81 171 TYR A CA 1
ATOM 1334 C C . TYR A 1 171 ? 5.082 -5.141 2.458 1.00 96.81 171 TYR A C 1
ATOM 1336 O O . TYR A 1 171 ? 6.009 -5.010 1.656 1.00 96.81 171 TYR A O 1
ATOM 1344 N N . ASP A 1 172 ? 5.219 -4.912 3.773 1.00 94.00 172 ASP A N 1
ATOM 1345 C CA . ASP A 1 172 ? 6.439 -4.565 4.548 1.00 94.00 172 ASP A CA 1
ATOM 1346 C C . ASP A 1 172 ? 7.326 -3.467 3.920 1.00 94.00 172 ASP A C 1
ATOM 1348 O O . ASP A 1 172 ? 8.551 -3.398 4.058 1.00 94.00 172 ASP A O 1
ATOM 1352 N N . ASN A 1 173 ? 6.714 -2.576 3.144 1.00 91.12 173 ASN A N 1
ATOM 1353 C CA . ASN A 1 173 ? 7.442 -1.527 2.435 1.00 91.12 173 ASN A CA 1
ATOM 1354 C C . ASN A 1 173 ? 6.607 -0.269 2.235 1.00 91.12 173 ASN A C 1
ATOM 1356 O O . ASN A 1 173 ? 6.738 0.429 1.223 1.00 91.12 173 ASN A O 1
ATOM 1360 N N . PHE A 1 174 ? 5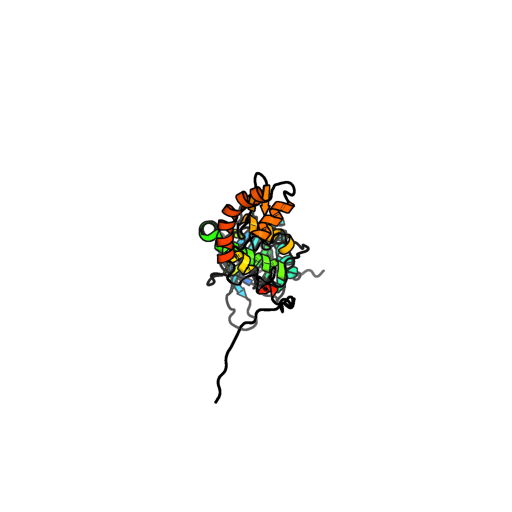.712 0.020 3.177 1.00 91.94 174 PHE A N 1
ATOM 1361 C CA . PHE A 1 174 ? 4.838 1.165 3.024 1.00 91.94 174 PHE A CA 1
ATOM 1362 C C . PHE A 1 174 ? 5.596 2.491 3.092 1.00 91.94 174 PHE A C 1
ATOM 1364 O O . PHE A 1 174 ? 6.222 2.839 4.089 1.00 91.94 174 PHE A O 1
ATOM 1371 N N . SER A 1 175 ? 5.461 3.266 2.019 1.00 91.25 175 SER A N 1
ATOM 1372 C CA . SER A 1 175 ? 5.848 4.668 1.919 1.00 91.25 175 SER A CA 1
ATOM 1373 C C . SER A 1 175 ? 4.847 5.367 1.006 1.00 91.25 175 SER A C 1
ATOM 1375 O O . SER A 1 175 ? 4.357 4.757 0.054 1.00 91.25 175 SER A O 1
ATOM 1377 N N . PHE A 1 176 ? 4.560 6.650 1.248 1.00 91.00 176 PHE A N 1
ATOM 1378 C CA . PHE A 1 176 ? 3.670 7.421 0.370 1.00 91.00 176 PHE A CA 1
ATOM 1379 C C . PHE A 1 176 ? 4.194 7.469 -1.077 1.00 91.00 176 PHE A C 1
ATOM 1381 O O . PHE A 1 176 ? 3.403 7.506 -2.012 1.00 91.00 176 PHE A O 1
ATOM 1388 N N . GLU A 1 177 ? 5.514 7.382 -1.274 1.00 91.56 177 GLU A N 1
ATOM 1389 C CA . GLU A 1 177 ? 6.147 7.347 -2.600 1.00 91.56 177 GLU A CA 1
ATOM 1390 C C . GLU A 1 177 ? 5.791 6.076 -3.389 1.00 91.56 177 GLU A C 1
ATOM 1392 O O . GLU A 1 177 ? 5.794 6.078 -4.623 1.00 91.56 177 GLU A O 1
ATOM 1397 N N . HIS A 1 178 ? 5.445 4.996 -2.682 1.00 94.69 178 HIS A N 1
ATOM 1398 C CA . HIS A 1 178 ? 5.012 3.727 -3.261 1.00 94.69 178 HIS A CA 1
ATOM 1399 C C . HIS A 1 178 ? 3.492 3.648 -3.489 1.00 94.69 178 HIS A C 1
ATOM 1401 O O . HIS A 1 178 ? 2.978 2.596 -3.875 1.00 94.69 178 HIS A O 1
ATOM 1407 N N . VAL A 1 179 ? 2.771 4.752 -3.274 1.00 95.62 179 VAL A N 1
ATOM 1408 C CA . VAL A 1 179 ? 1.344 4.880 -3.575 1.00 95.62 179 VAL A CA 1
ATOM 1409 C C . VAL A 1 179 ? 1.187 5.691 -4.857 1.00 95.62 179 VAL A C 1
ATOM 1411 O O . VAL A 1 179 ? 1.611 6.844 -4.942 1.00 95.62 179 VAL A O 1
ATOM 1414 N N . ILE A 1 180 ? 0.561 5.092 -5.867 1.00 96.12 180 ILE A N 1
ATOM 1415 C CA . ILE A 1 180 ? 0.288 5.724 -7.160 1.00 96.12 180 ILE A CA 1
ATOM 1416 C C . ILE A 1 180 ? -1.182 6.118 -7.214 1.00 96.12 180 ILE A C 1
ATOM 1418 O O . ILE A 1 180 ? -2.048 5.252 -7.127 1.00 96.12 180 ILE A O 1
ATOM 1422 N N . LYS A 1 181 ? -1.476 7.407 -7.391 1.00 95.06 181 LYS A N 1
ATOM 1423 C CA . LYS A 1 181 ? -2.834 7.880 -7.673 1.00 95.06 181 LYS A CA 1
ATOM 1424 C C . LYS A 1 181 ? -3.192 7.620 -9.125 1.00 95.06 181 LYS A C 1
ATOM 1426 O O . LYS A 1 181 ? -2.439 8.002 -10.023 1.00 95.06 181 LYS A O 1
ATOM 1431 N N . VAL A 1 182 ? -4.359 7.014 -9.336 1.00 92.56 182 VAL A N 1
ATOM 1432 C CA . VAL A 1 182 ? -4.841 6.708 -10.679 1.00 92.56 182 VAL A CA 1
ATOM 1433 C C . VAL A 1 182 ? -5.461 7.937 -11.331 1.00 92.56 182 VAL A C 1
ATOM 1435 O O . VAL A 1 182 ? -6.434 8.499 -10.819 1.00 92.56 182 VAL A O 1
ATOM 1438 N N . ASP A 1 183 ? -4.906 8.348 -12.472 1.00 85.75 183 ASP A N 1
ATOM 1439 C CA . ASP A 1 183 ? -5.333 9.554 -13.184 1.00 85.75 183 ASP A CA 1
ATOM 1440 C C . ASP A 1 183 ? -6.826 9.493 -13.555 1.00 85.75 183 ASP A C 1
ATOM 1442 O O . ASP A 1 183 ? -7.356 8.471 -13.988 1.00 85.75 183 ASP A O 1
ATOM 1446 N N . GLY A 1 184 ? -7.530 10.615 -13.377 1.00 81.25 184 GLY A N 1
ATOM 1447 C CA . GLY A 1 184 ? -8.966 10.711 -13.665 1.00 81.25 184 GLY A CA 1
ATOM 1448 C C . GLY A 1 184 ? -9.875 10.027 -12.637 1.00 81.25 184 GLY A C 1
ATOM 1449 O O . GLY A 1 184 ? -11.097 10.084 -12.781 1.00 81.25 184 GLY A O 1
ATOM 1450 N N . THR A 1 185 ? -9.313 9.436 -11.580 1.00 77.88 185 THR A N 1
ATOM 1451 C CA . THR A 1 185 ? -10.075 8.881 -10.460 1.00 77.88 185 THR A CA 1
ATOM 1452 C C . THR A 1 185 ? -9.717 9.600 -9.164 1.00 77.88 185 THR A C 1
ATOM 1454 O O . THR A 1 185 ? -8.577 9.992 -8.939 1.00 77.88 185 THR A O 1
ATOM 1457 N N . ASN A 1 186 ? -10.705 9.774 -8.289 1.00 70.19 186 ASN A N 1
ATOM 1458 C CA . ASN A 1 186 ? -10.493 10.398 -6.981 1.00 70.19 186 ASN A CA 1
ATOM 1459 C C . ASN A 1 186 ? -10.370 9.375 -5.848 1.00 70.19 186 ASN A C 1
ATOM 1461 O O . ASN A 1 186 ? -10.403 9.795 -4.703 1.00 70.19 186 ASN A O 1
ATOM 1465 N N . ARG A 1 187 ? -10.398 8.065 -6.142 1.00 75.06 187 ARG A N 1
ATOM 1466 C CA . ARG A 1 187 ? -10.577 7.005 -5.130 1.00 75.06 187 ARG A CA 1
ATOM 1467 C C . ARG A 1 187 ? -9.878 5.686 -5.455 1.00 75.06 187 ARG A C 1
ATOM 1469 O O . ARG A 1 187 ? -10.246 4.664 -4.873 1.00 75.06 187 ARG A O 1
ATOM 1476 N N . ASP A 1 188 ? -8.948 5.687 -6.404 1.00 87.25 188 ASP A N 1
ATOM 1477 C CA . ASP A 1 188 ? -8.190 4.492 -6.755 1.00 87.25 188 ASP A CA 1
ATOM 1478 C C . ASP A 1 188 ? -6.694 4.776 -6.646 1.00 87.25 188 ASP A C 1
ATOM 1480 O O . ASP A 1 188 ? -6.179 5.760 -7.188 1.00 87.25 188 ASP A O 1
ATOM 1484 N N . VAL A 1 189 ? -6.016 3.905 -5.907 1.00 95.25 189 VAL A N 1
ATOM 1485 C CA . VAL A 1 189 ? -4.570 3.940 -5.740 1.00 95.25 189 VAL A CA 1
ATOM 1486 C C . VAL A 1 189 ? -4.000 2.568 -6.043 1.00 95.25 189 VAL A C 1
ATOM 1488 O O . VAL A 1 189 ? -4.607 1.544 -5.720 1.00 95.25 189 VAL A O 1
ATOM 1491 N N . LYS A 1 190 ? -2.818 2.546 -6.653 1.00 97.06 190 LYS A N 1
ATOM 1492 C CA . LYS A 1 190 ? -2.039 1.324 -6.850 1.00 97.06 190 LYS A CA 1
ATOM 1493 C C . LYS A 1 190 ? -0.831 1.326 -5.925 1.00 97.06 190 LYS A C 1
ATOM 1495 O O . LYS A 1 190 ? -0.195 2.361 -5.734 1.00 97.06 190 LYS A O 1
ATOM 1500 N N . LEU A 1 191 ? -0.512 0.162 -5.377 1.00 97.50 191 LEU A N 1
ATOM 1501 C CA . LEU A 1 191 ? 0.715 -0.081 -4.626 1.00 97.50 191 LEU A CA 1
ATOM 1502 C C . LEU A 1 191 ? 1.820 -0.534 -5.593 1.00 97.50 191 LEU A C 1
ATOM 1504 O O . LEU A 1 191 ? 1.540 -1.236 -6.566 1.00 97.50 191 LEU A O 1
ATOM 1508 N N . VAL A 1 192 ? 3.068 -0.140 -5.338 1.00 96.88 192 VAL A N 1
ATOM 1509 C CA . VAL A 1 192 ? 4.257 -0.547 -6.122 1.00 96.88 192 VAL A CA 1
ATOM 1510 C C . VAL A 1 192 ? 5.423 -0.929 -5.204 1.00 96.88 192 VAL A C 1
ATOM 1512 O O . VAL A 1 192 ? 5.310 -0.775 -4.000 1.00 96.88 192 VAL A O 1
ATOM 1515 N N . SER A 1 193 ? 6.574 -1.371 -5.726 1.00 94.06 193 SER A N 1
ATOM 1516 C CA . SER A 1 193 ? 7.785 -1.634 -4.919 1.00 94.06 193 SER A CA 1
ATOM 1517 C C . SER A 1 193 ? 7.661 -2.853 -3.985 1.00 94.06 193 SER A C 1
ATOM 1519 O O . SER A 1 193 ? 7.795 -2.748 -2.766 1.00 94.06 193 SER A O 1
ATOM 1521 N N . PHE A 1 194 ? 7.443 -4.037 -4.566 1.00 95.56 194 PHE A N 1
ATOM 1522 C CA . PHE A 1 194 ? 7.168 -5.296 -3.841 1.00 95.56 194 PHE A CA 1
ATOM 1523 C C . PHE A 1 194 ? 8.417 -6.106 -3.457 1.00 95.56 194 PHE A C 1
ATOM 1525 O O . PHE A 1 194 ? 8.340 -7.315 -3.257 1.00 95.56 194 PHE A O 1
ATOM 1532 N N . MET A 1 195 ? 9.585 -5.466 -3.366 1.00 90.69 195 MET A N 1
ATOM 1533 C CA . MET A 1 195 ? 10.856 -6.157 -3.084 1.00 90.69 195 MET A CA 1
ATOM 1534 C C . MET A 1 195 ? 10.925 -6.778 -1.681 1.00 90.69 195 MET A C 1
ATOM 1536 O O . MET A 1 195 ? 11.710 -7.696 -1.471 1.00 90.69 195 MET A O 1
ATOM 1540 N N . LYS A 1 196 ? 10.135 -6.269 -0.728 1.00 93.44 196 LYS A N 1
ATOM 1541 C CA . LYS A 1 196 ? 10.054 -6.794 0.645 1.00 93.44 196 LYS A CA 1
ATOM 1542 C C . LYS A 1 196 ? 8.791 -7.611 0.912 1.00 93.44 196 LYS A C 1
ATOM 1544 O O . LYS A 1 196 ? 8.627 -8.114 2.014 1.00 93.44 196 LYS A O 1
ATOM 1549 N N . ALA A 1 197 ? 7.908 -7.730 -0.079 1.00 96.25 197 ALA A N 1
ATOM 1550 C CA . ALA A 1 197 ? 6.661 -8.444 0.114 1.00 96.25 197 ALA A CA 1
ATOM 1551 C C . ALA A 1 197 ? 6.945 -9.935 0.320 1.00 96.25 197 ALA A C 1
ATOM 1553 O O . ALA A 1 197 ? 7.615 -10.559 -0.508 1.00 96.25 197 ALA A O 1
ATOM 1554 N N . ASP A 1 198 ? 6.416 -10.501 1.399 1.00 96.19 198 ASP A N 1
ATOM 1555 C CA . ASP A 1 198 ? 6.644 -11.896 1.767 1.00 96.19 198 ASP A CA 1
ATOM 1556 C C . ASP A 1 198 ? 5.353 -12.551 2.257 1.00 96.19 198 ASP A C 1
ATOM 1558 O O . ASP A 1 198 ? 4.368 -11.901 2.606 1.00 96.19 198 ASP A O 1
ATOM 1562 N N . LYS A 1 199 ? 5.314 -13.876 2.232 1.00 95.81 199 LYS A N 1
ATOM 1563 C CA . LYS A 1 199 ? 4.144 -14.639 2.637 1.00 95.81 199 LYS A CA 1
ATOM 1564 C C . LYS A 1 199 ? 4.016 -14.635 4.157 1.00 95.81 199 LYS A C 1
ATOM 1566 O O . LYS A 1 199 ? 4.879 -15.169 4.848 1.00 95.81 199 LYS A O 1
ATOM 1571 N N . HIS A 1 200 ? 2.864 -14.204 4.665 1.00 95.44 200 HIS A N 1
ATOM 1572 C CA . HIS A 1 200 ? 2.498 -14.406 6.067 1.00 95.44 200 HIS A CA 1
ATOM 1573 C C . HIS A 1 200 ? 1.154 -15.128 6.210 1.00 95.44 200 HIS A C 1
ATOM 1575 O O . HIS A 1 200 ? 0.412 -15.354 5.253 1.00 95.44 200 HIS A O 1
ATOM 1581 N N . ASN A 1 201 ? 0.825 -15.539 7.436 1.00 94.19 201 ASN A N 1
ATOM 1582 C CA . ASN A 1 201 ? -0.453 -16.181 7.739 1.00 94.19 201 ASN A CA 1
ATOM 1583 C C . ASN A 1 201 ? -1.558 -15.135 7.942 1.00 94.19 201 ASN A C 1
ATOM 1585 O O . ASN A 1 201 ? -1.939 -14.844 9.078 1.00 94.19 201 ASN A O 1
ATOM 1589 N N . CYS A 1 202 ? -2.019 -14.522 6.849 1.00 96.12 202 CYS A N 1
ATOM 1590 C CA . CYS A 1 202 ? -2.949 -13.402 6.941 1.00 96.12 202 CYS A CA 1
ATOM 1591 C C . CYS A 1 202 ? -4.320 -13.906 7.384 1.00 96.12 202 CYS A C 1
ATOM 1593 O O . CYS A 1 202 ? -4.913 -14.752 6.710 1.00 96.12 202 CYS A O 1
ATOM 1595 N N . LYS A 1 203 ? -4.846 -13.380 8.496 1.00 96.81 203 LYS A N 1
ATOM 1596 C CA . LYS A 1 203 ? -6.208 -13.689 8.956 1.00 96.81 203 LYS A CA 1
ATOM 1597 C C . LYS A 1 203 ? -7.195 -12.565 8.653 1.00 96.81 203 LYS A C 1
ATOM 1599 O O . LYS A 1 203 ? -8.326 -12.625 9.130 1.00 96.81 203 LYS A O 1
ATOM 1604 N N . PHE A 1 204 ? -6.795 -11.569 7.858 1.00 97.25 204 PHE A N 1
ATOM 1605 C CA . PHE A 1 204 ? -7.718 -10.530 7.421 1.00 97.25 204 PHE A CA 1
ATOM 1606 C C . PHE A 1 204 ? -8.890 -11.153 6.641 1.00 97.25 204 PHE A C 1
ATOM 1608 O O . PHE A 1 204 ? -8.661 -11.983 5.751 1.00 97.25 204 PHE A O 1
ATOM 1615 N N . PRO A 1 205 ? -10.152 -10.801 6.952 1.00 94.81 205 PRO A N 1
ATOM 1616 C CA . PRO A 1 205 ? -11.307 -11.443 6.337 1.00 94.81 205 PRO A CA 1
ATOM 1617 C C . PRO A 1 205 ? -11.323 -11.305 4.811 1.00 94.81 205 PRO A C 1
ATOM 1619 O O . PRO A 1 205 ? -11.316 -10.200 4.265 1.00 94.81 205 PRO A O 1
ATOM 1622 N N . LYS A 1 206 ? -11.458 -12.429 4.095 1.00 95.00 206 LYS A N 1
ATOM 1623 C CA . LYS A 1 206 ? -11.593 -12.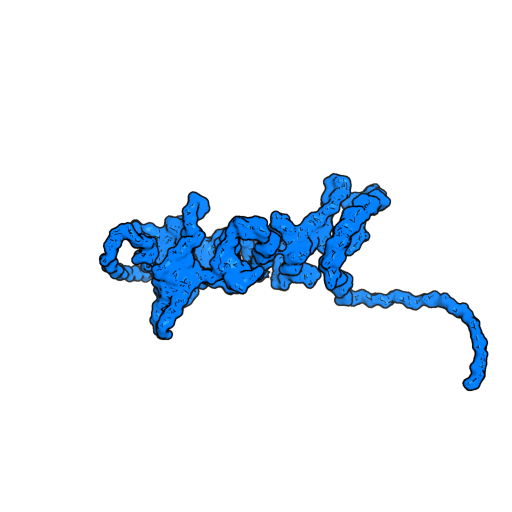434 2.623 1.00 95.00 206 LYS A CA 1
ATOM 1624 C C . LYS A 1 206 ? -12.820 -11.661 2.122 1.00 95.00 206 LYS A C 1
ATOM 1626 O O . LYS A 1 206 ? -12.810 -11.165 1.003 1.00 95.00 206 LYS A O 1
ATOM 1631 N N . SER A 1 207 ? -13.865 -11.538 2.944 1.00 95.00 207 SER A N 1
ATOM 1632 C CA . SER A 1 207 ? -15.062 -10.731 2.655 1.00 95.00 207 SER A CA 1
ATOM 1633 C C . SER A 1 207 ? -14.795 -9.219 2.665 1.00 95.00 207 SER A C 1
ATOM 1635 O O . SER A 1 207 ? -15.576 -8.442 2.105 1.00 95.00 207 SER A O 1
ATOM 1637 N N . GLY A 1 208 ? -13.712 -8.799 3.326 1.00 94.38 208 GLY A N 1
ATOM 1638 C CA . GLY A 1 208 ? -13.403 -7.397 3.606 1.00 94.38 208 GLY A CA 1
ATOM 1639 C C . GLY A 1 208 ? -14.337 -6.792 4.634 1.00 94.38 208 GLY A C 1
ATOM 1640 O O . GLY A 1 208 ? -14.511 -5.578 4.646 1.00 94.38 208 GLY A O 1
ATOM 1641 N N . GLU A 1 209 ? -14.977 -7.632 5.444 1.00 94.19 209 GLU A N 1
ATOM 1642 C CA . GLU A 1 209 ? -15.919 -7.226 6.477 1.00 94.19 209 GLU A CA 1
ATOM 1643 C C . GLU A 1 209 ? -15.414 -7.639 7.850 1.00 94.19 209 GLU A C 1
ATOM 1645 O O . GLU A 1 209 ? -14.980 -8.773 8.042 1.00 94.19 209 GLU A O 1
ATOM 1650 N N . ILE A 1 210 ? -15.534 -6.725 8.808 1.00 89.56 210 ILE A N 1
ATOM 1651 C CA . ILE A 1 210 ? -15.271 -6.966 10.222 1.00 89.56 210 ILE A CA 1
ATOM 1652 C C . ILE A 1 210 ? -16.595 -6.755 10.952 1.00 89.56 210 ILE A C 1
ATOM 1654 O O . ILE A 1 210 ? -17.154 -5.660 10.919 1.00 89.56 210 ILE A O 1
ATOM 1658 N N . ASN A 1 211 ? -17.124 -7.816 11.568 1.00 85.44 211 ASN A N 1
ATOM 1659 C CA . ASN A 1 211 ? -18.432 -7.819 12.238 1.00 85.44 211 ASN A CA 1
ATOM 1660 C C . ASN A 1 211 ? -19.579 -7.282 11.355 1.00 85.44 211 ASN A C 1
ATOM 1662 O O . ASN A 1 211 ? -20.402 -6.491 11.808 1.00 85.44 211 ASN A O 1
ATOM 1666 N N . GLY A 1 212 ? -19.604 -7.668 10.075 1.00 86.06 212 GLY A N 1
ATOM 1667 C CA . GLY A 1 212 ? -20.630 -7.236 9.117 1.00 86.06 212 GLY A CA 1
ATOM 1668 C C . GLY A 1 212 ? -20.453 -5.814 8.570 1.00 86.06 212 GLY A C 1
ATOM 1669 O O . GLY A 1 212 ? -21.287 -5.351 7.796 1.00 86.06 212 GLY A O 1
ATOM 1670 N N . ILE A 1 213 ? -19.371 -5.110 8.924 1.00 84.94 213 ILE A N 1
ATOM 1671 C CA . ILE A 1 213 ? -19.054 -3.789 8.368 1.00 84.94 213 ILE A CA 1
ATOM 1672 C C . ILE A 1 213 ? -17.888 -3.889 7.397 1.00 84.94 213 ILE A C 1
ATOM 1674 O O . ILE A 1 213 ? -16.817 -4.383 7.745 1.00 84.94 213 ILE A O 1
ATOM 1678 N N . LYS A 1 214 ? -18.077 -3.360 6.183 1.00 94.50 214 LYS A N 1
ATOM 1679 C CA . LYS A 1 214 ? -17.007 -3.245 5.190 1.00 94.50 214 LYS A CA 1
ATOM 1680 C C . LYS A 1 214 ? -15.837 -2.419 5.730 1.00 94.50 214 LYS A C 1
ATOM 1682 O O . LYS A 1 214 ? -16.017 -1.325 6.262 1.00 94.50 214 LYS A O 1
ATOM 1687 N N . PHE A 1 215 ? -14.625 -2.928 5.553 1.00 95.50 215 PHE A N 1
ATOM 1688 C CA . PHE A 1 215 ? -13.406 -2.301 6.053 1.00 95.50 215 PHE A CA 1
ATOM 1689 C C . PHE A 1 215 ? -13.152 -0.912 5.448 1.00 95.50 215 PHE A C 1
ATOM 1691 O O . PHE A 1 215 ? -12.678 -0.014 6.140 1.00 95.50 215 PHE A O 1
ATOM 1698 N N . ASP A 1 216 ? -13.541 -0.686 4.190 1.00 95.00 216 ASP A N 1
ATOM 1699 C CA . ASP A 1 216 ? -13.441 0.639 3.571 1.00 95.00 216 ASP A CA 1
ATOM 1700 C C . ASP A 1 216 ? -14.296 1.685 4.292 1.00 95.00 216 ASP A C 1
ATOM 1702 O O . ASP A 1 216 ? -13.861 2.824 4.454 1.00 95.00 216 ASP A O 1
ATOM 1706 N N . ARG A 1 217 ? -15.474 1.293 4.786 1.00 91.31 217 ARG A N 1
ATOM 1707 C CA . ARG A 1 217 ? -16.323 2.129 5.628 1.00 91.31 217 ARG A CA 1
ATOM 1708 C C . ARG A 1 217 ? -15.657 2.420 6.970 1.00 91.31 217 ARG A C 1
ATOM 1710 O O . ARG A 1 217 ? -15.626 3.581 7.363 1.00 91.31 217 ARG A O 1
ATOM 1717 N N . ILE A 1 218 ? -15.086 1.404 7.628 1.00 89.88 218 ILE A N 1
ATOM 1718 C CA . ILE A 1 218 ? -14.359 1.557 8.905 1.00 89.88 218 ILE A CA 1
ATOM 1719 C C . ILE A 1 218 ? -13.298 2.653 8.789 1.00 89.88 218 ILE A C 1
ATOM 1721 O O . ILE A 1 218 ? -13.280 3.588 9.585 1.00 89.88 218 ILE A O 1
ATOM 1725 N N . VAL A 1 219 ? -12.466 2.570 7.755 1.00 93.06 219 VAL A N 1
ATOM 1726 C CA . VAL A 1 219 ? -11.360 3.501 7.521 1.00 93.06 219 VAL A CA 1
ATOM 1727 C C . VAL A 1 219 ? -11.856 4.888 7.092 1.00 93.06 219 VAL A C 1
ATOM 1729 O O . VAL A 1 219 ? -11.400 5.907 7.608 1.00 93.06 219 VAL A O 1
ATOM 1732 N N . ARG A 1 220 ? -12.806 4.966 6.151 1.00 89.50 220 ARG A N 1
ATOM 1733 C CA . ARG A 1 220 ? -13.259 6.249 5.575 1.00 89.50 220 ARG A CA 1
ATOM 1734 C C . ARG A 1 220 ? -14.116 7.068 6.529 1.00 89.50 220 ARG A C 1
ATOM 1736 O O . ARG A 1 220 ? -14.015 8.292 6.537 1.00 89.50 220 ARG A O 1
ATOM 1743 N N . GLU A 1 221 ? -14.950 6.407 7.323 1.00 86.88 221 GLU A N 1
ATOM 1744 C CA . GLU A 1 221 ? -15.766 7.058 8.352 1.00 86.88 221 GLU A CA 1
ATOM 1745 C C . GLU A 1 221 ? -15.000 7.223 9.672 1.00 86.88 221 GLU A C 1
ATOM 1747 O O . GLU A 1 221 ? -15.524 7.840 10.596 1.00 86.88 221 GLU A O 1
ATOM 1752 N N . ARG A 1 222 ? -13.752 6.729 9.749 1.00 83.88 222 ARG A N 1
ATOM 1753 C CA . ARG A 1 222 ? -12.910 6.728 10.953 1.00 83.88 222 ARG A CA 1
ATOM 1754 C C . ARG A 1 222 ? -13.638 6.131 12.153 1.00 83.88 222 ARG A C 1
ATOM 1756 O O . ARG A 1 222 ? -13.751 6.754 13.208 1.00 83.88 222 ARG A O 1
ATOM 1763 N N . LEU A 1 223 ? -14.167 4.927 11.967 1.00 83.38 223 LEU A N 1
ATOM 1764 C CA . LEU A 1 223 ? -14.867 4.197 13.018 1.00 83.38 223 LEU A CA 1
ATOM 1765 C C . LEU A 1 223 ? -13.904 3.823 14.168 1.00 83.38 223 LEU A C 1
ATOM 1767 O O . LEU A 1 223 ? -12.679 3.881 13.997 1.00 83.38 223 LEU A O 1
ATOM 1771 N N . PRO A 1 224 ? -14.431 3.469 15.358 1.00 81.56 224 PRO A N 1
ATOM 1772 C CA . PRO A 1 224 ? -13.612 2.984 16.468 1.00 81.56 224 PRO A CA 1
ATOM 1773 C C . PRO A 1 224 ? -12.724 1.804 16.062 1.00 81.56 224 PRO A C 1
ATOM 1775 O O . PRO A 1 224 ? -13.142 0.974 15.251 1.00 81.56 224 PRO A O 1
ATOM 1778 N N . ASP A 1 225 ? -11.525 1.721 16.646 1.00 83.69 225 ASP A N 1
ATOM 1779 C CA . ASP A 1 225 ? -10.583 0.628 16.391 1.00 83.69 225 ASP A CA 1
ATOM 1780 C C . ASP A 1 225 ? -11.256 -0.746 16.608 1.00 83.69 225 ASP A C 1
ATOM 1782 O O . ASP A 1 225 ? -11.727 -1.050 17.714 1.00 83.69 225 ASP A O 1
ATOM 1786 N N . PRO A 1 226 ? -11.331 -1.603 15.571 1.00 85.19 226 PRO A N 1
ATOM 1787 C CA . PRO A 1 226 ? -11.824 -2.962 15.736 1.00 85.19 226 PRO A CA 1
ATOM 1788 C C . PRO A 1 226 ? -10.920 -3.830 16.621 1.00 85.19 226 PRO A C 1
ATOM 1790 O O . PRO A 1 226 ? -11.402 -4.814 17.180 1.00 85.19 226 PRO A O 1
ATOM 1793 N N . GLY A 1 227 ? -9.644 -3.465 16.758 1.00 84.69 227 GLY A N 1
ATOM 1794 C CA . GLY A 1 227 ? -8.618 -4.230 17.453 1.00 84.69 227 GLY A CA 1
ATOM 1795 C C . GLY A 1 227 ? -7.980 -5.310 16.574 1.00 84.69 227 GLY A C 1
ATOM 1796 O O . GLY A 1 227 ? -8.592 -5.829 15.632 1.00 84.69 227 GLY A O 1
ATOM 1797 N N . LEU A 1 228 ? -6.742 -5.681 16.918 1.00 89.62 228 LEU A N 1
ATOM 1798 C CA . LEU A 1 228 ? -5.935 -6.652 16.173 1.00 89.62 228 LEU A CA 1
ATOM 1799 C C . LEU A 1 228 ? -6.634 -8.005 16.011 1.00 89.62 228 LEU A C 1
ATOM 1801 O O . LEU A 1 228 ? -6.592 -8.586 14.932 1.00 89.62 228 LEU A O 1
ATOM 1805 N N . GLU A 1 229 ? -7.309 -8.501 17.050 1.00 89.00 229 GLU A N 1
ATOM 1806 C CA . GLU A 1 229 ? -7.989 -9.804 17.009 1.00 89.00 229 GLU A CA 1
ATOM 1807 C C . GLU A 1 229 ? -9.082 -9.868 15.936 1.00 89.00 229 GLU A C 1
ATOM 1809 O O . GLU A 1 229 ? -9.290 -10.916 15.326 1.00 89.00 229 GLU A O 1
ATOM 1814 N N . ARG A 1 230 ? -9.756 -8.740 15.677 1.00 89.38 230 ARG A N 1
ATOM 1815 C CA . ARG A 1 230 ? -10.822 -8.642 14.672 1.00 89.38 230 ARG A CA 1
ATOM 1816 C C . ARG A 1 230 ? -10.293 -8.337 13.279 1.00 89.38 230 ARG A C 1
ATOM 1818 O O . ARG A 1 230 ? -10.842 -8.840 12.303 1.00 89.38 230 ARG A O 1
ATOM 1825 N N . ILE A 1 231 ? -9.247 -7.515 13.181 1.00 94.56 231 ILE A N 1
ATOM 1826 C CA . ILE A 1 231 ? -8.572 -7.236 11.906 1.00 94.56 231 ILE A CA 1
ATOM 1827 C C . ILE A 1 231 ? -7.829 -8.483 11.417 1.00 94.56 231 ILE A C 1
ATOM 1829 O O . ILE A 1 231 ? -7.834 -8.767 10.227 1.00 94.56 231 ILE A O 1
ATOM 1833 N N . GLY A 1 232 ? -7.205 -9.247 12.314 1.00 95.06 232 GLY A N 1
ATOM 1834 C CA . GLY A 1 232 ? -6.510 -10.492 11.988 1.00 95.06 232 GLY A CA 1
ATOM 1835 C C . GLY A 1 232 ? -5.181 -10.312 11.242 1.00 95.06 232 GLY A C 1
ATOM 1836 O O . GLY A 1 232 ? -4.634 -11.290 10.730 1.00 95.06 232 GLY A O 1
ATOM 1837 N N . CYS A 1 233 ? -4.654 -9.091 11.150 1.00 97.75 233 CYS A N 1
ATOM 1838 C CA . CYS A 1 233 ? -3.381 -8.796 10.496 1.00 97.75 233 CYS A CA 1
ATOM 1839 C C . CYS A 1 233 ? -2.705 -7.591 11.162 1.00 97.75 233 CYS A C 1
ATOM 1841 O O . CYS A 1 233 ? -3.330 -6.540 11.308 1.00 97.75 233 CYS A O 1
ATOM 1843 N N . GLU A 1 234 ? -1.444 -7.770 11.558 1.00 96.94 234 GLU A N 1
ATOM 1844 C CA . GLU A 1 234 ? -0.641 -6.767 12.264 1.00 96.94 234 GLU A CA 1
ATOM 1845 C C . GLU A 1 234 ? -0.323 -5.576 11.363 1.00 96.94 234 GLU A C 1
ATOM 1847 O O . GLU A 1 234 ? -0.703 -4.465 11.711 1.00 96.94 234 GLU A O 1
ATOM 1852 N N . GLU A 1 235 ? 0.203 -5.805 10.154 1.00 97.75 235 GLU A N 1
ATOM 1853 C CA . GLU A 1 235 ? 0.511 -4.733 9.195 1.00 97.75 235 GLU A CA 1
ATOM 1854 C C . GLU A 1 235 ? -0.695 -3.810 8.937 1.00 97.75 235 GLU A C 1
ATOM 1856 O O . GLU A 1 235 ? -0.578 -2.588 9.012 1.00 97.75 235 GLU A O 1
ATOM 1861 N N . ILE A 1 236 ? -1.890 -4.372 8.704 1.00 97.62 236 ILE A N 1
ATOM 1862 C CA . ILE A 1 236 ? -3.111 -3.578 8.476 1.00 97.62 236 ILE A CA 1
ATOM 1863 C C . ILE A 1 236 ? -3.510 -2.799 9.739 1.00 97.62 236 ILE A C 1
ATOM 1865 O O . ILE A 1 236 ? -3.907 -1.633 9.645 1.00 97.62 236 ILE A O 1
ATOM 1869 N N . HIS A 1 237 ? -3.448 -3.428 10.917 1.00 95.56 237 HIS A N 1
ATOM 1870 C CA . HIS A 1 237 ? -3.830 -2.784 12.177 1.00 95.56 237 HIS A CA 1
ATOM 1871 C C . HIS A 1 237 ? -2.863 -1.661 12.550 1.00 95.56 237 HIS A C 1
ATOM 1873 O O . HIS A 1 237 ? -3.305 -0.542 12.817 1.00 95.56 237 HIS A O 1
ATOM 1879 N N . GLU A 1 238 ? -1.559 -1.919 12.484 1.00 93.69 238 GLU A N 1
ATOM 1880 C CA . GLU A 1 238 ? -0.521 -0.918 12.711 1.00 93.69 238 GLU A CA 1
ATOM 1881 C C . GLU A 1 238 ? -0.648 0.240 11.728 1.00 93.69 238 GLU A C 1
ATOM 1883 O O . GLU A 1 238 ? -0.581 1.400 12.135 1.00 93.69 238 GLU A O 1
ATOM 1888 N N . PHE A 1 239 ? -0.922 -0.043 10.452 1.00 95.25 239 PHE A N 1
ATOM 1889 C CA . PHE A 1 239 ? -1.176 0.991 9.456 1.00 95.25 239 PHE A CA 1
ATOM 1890 C C . PHE A 1 239 ? -2.336 1.909 9.862 1.00 95.25 239 PHE A C 1
ATOM 1892 O O . PHE A 1 239 ? -2.223 3.139 9.814 1.00 95.25 239 PHE A O 1
ATOM 1899 N N . CYS A 1 240 ? -3.444 1.316 10.319 1.00 94.06 240 CYS A N 1
ATOM 1900 C CA . CYS A 1 240 ? -4.604 2.063 10.795 1.00 94.06 240 CYS A CA 1
ATOM 1901 C C . CYS A 1 240 ? -4.270 2.947 12.004 1.00 94.06 240 CYS A C 1
ATOM 1903 O O . CYS A 1 240 ? -4.704 4.101 12.055 1.00 94.06 240 CYS A O 1
ATOM 1905 N N . LEU A 1 241 ? -3.505 2.425 12.967 1.00 87.81 241 LEU A N 1
ATOM 1906 C CA . LEU A 1 241 ? -3.127 3.145 14.183 1.00 87.81 241 LEU A CA 1
ATOM 1907 C C . LEU A 1 241 ? -2.126 4.269 13.903 1.00 87.81 241 LEU A C 1
ATOM 1909 O O . LEU A 1 241 ? -2.344 5.408 14.327 1.00 87.81 241 LEU A O 1
ATOM 1913 N N . ASN A 1 242 ? -1.069 3.973 13.147 1.00 87.88 242 ASN A N 1
ATOM 1914 C CA . ASN A 1 242 ? 0.009 4.910 12.832 1.00 87.88 242 ASN A CA 1
ATOM 1915 C C . ASN A 1 242 ? -0.509 6.134 12.070 1.00 87.88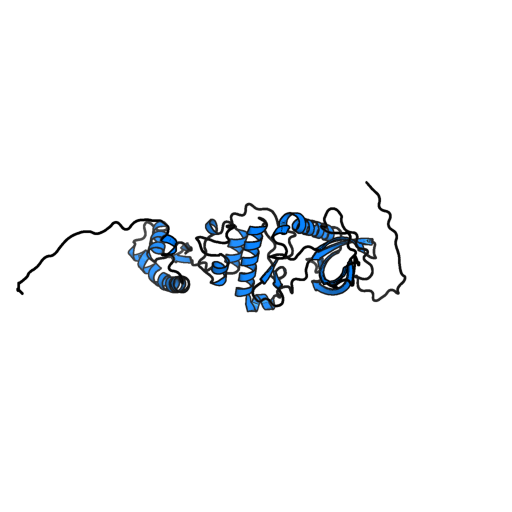 242 ASN A C 1
ATOM 1917 O O . ASN A 1 242 ? -0.083 7.259 12.336 1.00 87.88 242 ASN A O 1
ATOM 1921 N N . LEU A 1 243 ? -1.482 5.934 11.176 1.00 88.44 243 LEU A N 1
ATOM 1922 C CA . LEU A 1 243 ? -2.094 7.010 10.393 1.00 88.44 243 LEU A CA 1
ATOM 1923 C C . LEU A 1 243 ? -3.419 7.523 10.972 1.00 88.44 243 LEU A C 1
ATOM 1925 O O . LEU A 1 243 ? -4.066 8.373 10.357 1.00 88.44 243 LEU A O 1
ATOM 1929 N N . ARG A 1 244 ? -3.810 7.059 12.170 1.00 86.25 244 ARG A N 1
ATOM 1930 C CA . ARG A 1 244 ? -5.039 7.469 12.880 1.00 86.25 244 ARG A CA 1
ATOM 1931 C C . ARG A 1 244 ? -6.295 7.354 12.004 1.00 86.25 244 ARG A C 1
ATOM 1933 O O . ARG A 1 244 ? -7.157 8.237 12.002 1.00 86.25 244 ARG A O 1
ATOM 1940 N N . LEU A 1 245 ? -6.360 6.277 11.226 1.00 88.06 245 LEU A N 1
ATOM 1941 C CA . LEU A 1 245 ? -7.458 5.969 10.307 1.00 88.06 245 LEU A CA 1
ATOM 1942 C C . LEU A 1 245 ? -8.654 5.336 11.008 1.00 88.06 245 LEU A C 1
ATOM 1944 O O . LEU A 1 245 ? -9.776 5.423 10.525 1.00 88.06 245 LEU A O 1
ATOM 1948 N N . VAL A 1 246 ? -8.406 4.739 12.163 1.00 84.94 246 VAL A N 1
ATOM 1949 C CA . VAL A 1 246 ? -9.426 4.361 13.134 1.00 84.94 246 VAL A CA 1
ATOM 1950 C C . VAL A 1 246 ? -9.256 5.242 14.357 1.00 84.94 246 VAL A C 1
ATOM 1952 O O . VAL A 1 246 ? -8.169 5.773 14.598 1.00 84.94 246 VAL A O 1
ATOM 1955 N N . LEU A 1 247 ? -10.321 5.432 15.127 1.00 72.56 247 LEU A N 1
ATOM 1956 C CA . LEU A 1 247 ? -10.218 6.169 16.379 1.00 72.56 247 LEU A CA 1
ATOM 1957 C C . LEU A 1 247 ? -9.665 5.228 17.458 1.00 72.56 247 LEU A C 1
ATOM 1959 O O . LEU A 1 247 ? -10.379 4.300 17.852 1.00 72.56 247 LEU A O 1
ATOM 1963 N N . PRO A 1 248 ? -8.439 5.459 17.978 1.00 62.69 248 PRO A N 1
ATOM 1964 C CA . PRO A 1 248 ? -7.985 4.802 19.190 1.00 62.69 248 PRO A CA 1
ATOM 1965 C C . PRO A 1 248 ? -8.722 5.471 20.345 1.00 62.69 248 PRO A C 1
ATOM 1967 O O . PRO A 1 248 ? -8.205 6.372 21.004 1.00 62.69 248 PRO A O 1
ATOM 1970 N N . VAL A 1 249 ? -9.985 5.119 20.543 1.00 60.88 249 VAL A N 1
ATOM 1971 C CA . VAL A 1 249 ? -10.715 5.652 21.677 1.00 60.88 249 VAL A CA 1
ATOM 1972 C C . VAL A 1 249 ? -10.160 4.907 22.886 1.00 60.88 249 VAL A C 1
ATOM 1974 O O . VAL A 1 249 ? -10.327 3.705 23.020 1.00 60.88 249 VAL A O 1
ATOM 1977 N N . LYS A 1 250 ? -9.387 5.594 23.720 1.00 63.38 250 LYS A N 1
ATOM 1978 C CA . LYS A 1 250 ? -8.930 5.084 25.011 1.00 63.38 250 LYS A CA 1
ATOM 1979 C C . LYS A 1 250 ? -9.536 5.984 26.071 1.00 63.38 250 LYS A C 1
ATOM 1981 O O . LYS A 1 250 ? -9.298 7.189 26.048 1.00 63.38 250 LYS A O 1
ATOM 1986 N N . LEU A 1 251 ? -10.336 5.416 26.961 1.00 64.12 251 LEU A N 1
ATOM 1987 C CA . LEU A 1 251 ? -10.760 6.111 28.166 1.00 64.12 251 LEU A CA 1
ATOM 1988 C C . LEU A 1 251 ? -9.647 6.006 29.191 1.00 64.12 251 LEU A C 1
ATOM 1990 O O . LEU A 1 251 ? -9.151 4.917 29.451 1.00 64.12 251 LEU A O 1
ATOM 1994 N N . LEU A 1 252 ? -9.223 7.142 29.727 1.00 61.19 252 LEU A N 1
ATOM 1995 C CA . LEU A 1 252 ? -8.297 7.162 30.848 1.00 61.19 252 LEU A CA 1
ATOM 1996 C C . LEU A 1 252 ? -9.131 7.138 32.126 1.00 61.19 252 LEU A C 1
ATOM 1998 O O . LEU A 1 252 ? -9.925 8.052 32.343 1.00 61.19 252 LEU A O 1
ATOM 2002 N N . LEU A 1 253 ? -8.970 6.079 32.915 1.00 69.56 253 LEU A N 1
ATOM 2003 C CA . LEU A 1 253 ? -9.484 5.984 34.278 1.00 69.56 253 LEU A CA 1
ATOM 2004 C C . LEU A 1 253 ? -8.256 5.956 35.194 1.00 69.56 253 LEU A C 1
ATOM 2006 O O . LEU A 1 253 ? -7.447 5.030 35.101 1.00 69.56 253 LEU A O 1
ATOM 2010 N N . ASP A 1 254 ? -8.070 7.003 35.998 1.00 75.31 254 ASP A N 1
ATOM 2011 C CA . ASP A 1 254 ? -6.816 7.279 36.711 1.00 75.31 254 ASP A CA 1
ATOM 2012 C C . ASP A 1 254 ? -5.585 7.228 35.773 1.00 75.31 254 ASP A C 1
ATOM 2014 O O . ASP A 1 254 ? -5.441 8.067 34.881 1.00 75.31 254 ASP A O 1
ATOM 2018 N N . ASP A 1 255 ? -4.726 6.214 35.945 1.00 72.88 255 ASP A N 1
ATOM 2019 C CA . ASP A 1 255 ? -3.476 6.002 35.207 1.00 72.88 255 ASP A CA 1
ATOM 2020 C C . ASP A 1 255 ? -3.561 4.883 34.144 1.00 72.88 255 ASP A C 1
ATOM 2022 O O . ASP A 1 255 ? -2.561 4.597 33.475 1.00 72.88 255 ASP A O 1
ATOM 2026 N N . GLN A 1 256 ? -4.715 4.223 33.957 1.00 62.59 256 GLN A N 1
ATOM 2027 C CA . GLN A 1 256 ? -4.862 3.171 32.939 1.00 62.59 256 GLN A CA 1
ATOM 2028 C C . GLN A 1 256 ? -5.692 3.614 31.739 1.00 62.59 256 GLN A C 1
ATOM 2030 O O . GLN A 1 256 ? -6.667 4.356 31.844 1.00 62.59 256 GLN A O 1
ATOM 2035 N N . SER A 1 257 ? -5.315 3.094 30.567 1.00 66.31 257 SER A N 1
ATOM 2036 C CA . SER A 1 257 ? -6.053 3.295 29.324 1.00 66.31 257 SER A CA 1
ATOM 2037 C C . SER A 1 257 ? -6.981 2.111 29.064 1.00 66.31 257 SER A C 1
ATOM 2039 O O . SER A 1 257 ? -6.506 1.015 28.769 1.00 66.31 257 SER A O 1
ATOM 2041 N N . ILE A 1 258 ? -8.286 2.347 29.107 1.00 69.00 258 ILE A N 1
ATOM 2042 C CA . ILE A 1 258 ? -9.328 1.400 28.724 1.00 69.00 258 ILE A CA 1
ATOM 2043 C C . ILE A 1 258 ? -9.581 1.568 27.220 1.00 69.00 258 ILE A C 1
ATOM 2045 O O . ILE A 1 258 ? -10.143 2.587 26.808 1.00 69.00 258 ILE A O 1
ATOM 2049 N N . PRO A 1 259 ? -9.164 0.617 26.365 1.00 65.69 259 PRO A N 1
ATOM 2050 C CA . PRO A 1 259 ? -9.426 0.700 24.937 1.00 65.69 259 PRO A CA 1
ATOM 2051 C C . PRO A 1 259 ? -10.919 0.504 24.674 1.00 65.69 259 PRO A C 1
ATOM 2053 O O . PRO A 1 259 ? -11.505 -0.523 25.027 1.00 65.69 259 PRO A O 1
ATOM 2056 N N . ILE A 1 260 ? -11.511 1.495 24.024 1.00 68.00 260 ILE A N 1
ATOM 2057 C CA . ILE A 1 260 ? -12.870 1.494 23.512 1.00 68.00 260 ILE A CA 1
ATOM 2058 C C . ILE A 1 260 ? -12.826 0.928 22.103 1.00 68.00 260 ILE A C 1
ATOM 2060 O O . ILE A 1 260 ? -12.455 1.587 21.130 1.00 68.00 260 ILE A O 1
ATOM 2064 N N . THR A 1 261 ? -13.161 -0.350 22.044 1.00 63.12 261 THR A N 1
ATOM 2065 C CA . THR A 1 261 ? -13.220 -1.148 20.830 1.00 63.12 261 THR A CA 1
ATOM 2066 C C . THR A 1 261 ? -14.645 -1.164 20.283 1.00 63.12 261 THR A C 1
ATOM 2068 O O . THR A 1 261 ? -15.599 -0.784 20.958 1.00 63.12 261 THR A O 1
ATOM 2071 N N . SER A 1 262 ? -14.807 -1.613 19.040 1.00 58.28 262 SER A N 1
ATOM 2072 C CA . SER A 1 262 ? -16.114 -1.649 18.353 1.00 58.28 262 SER A CA 1
ATOM 2073 C C . SER A 1 262 ? -17.224 -2.490 19.027 1.00 58.28 262 SER A C 1
ATOM 2075 O O . SER A 1 262 ? -18.374 -2.411 18.608 1.00 58.28 262 SER A O 1
ATOM 2077 N N . ASP A 1 263 ? -16.921 -3.316 20.036 1.00 63.03 263 ASP A N 1
ATOM 2078 C CA . ASP A 1 263 ? -17.913 -4.004 20.891 1.00 63.03 263 ASP A CA 1
ATOM 2079 C C . ASP A 1 263 ? -18.584 -3.106 21.924 1.00 63.03 263 ASP A C 1
ATOM 2081 O O . ASP A 1 263 ? -19.669 -3.447 22.378 1.00 63.03 263 ASP A O 1
ATOM 2085 N N . ILE A 1 264 ? -17.974 -1.980 22.279 1.00 72.00 264 ILE A N 1
ATOM 2086 C CA . ILE A 1 264 ? -18.537 -1.064 23.261 1.00 72.00 264 ILE A CA 1
ATOM 2087 C C . ILE A 1 264 ? -19.600 -0.205 22.575 1.00 72.00 264 ILE A C 1
ATOM 2089 O O . ILE A 1 264 ? -19.280 0.678 21.775 1.00 72.00 264 ILE A O 1
ATOM 2093 N N . LYS A 1 265 ? -20.872 -0.473 22.879 1.00 70.25 265 LYS A N 1
ATOM 2094 C CA . LYS A 1 265 ? -22.034 0.170 22.245 1.00 70.25 265 LYS A CA 1
ATOM 2095 C C . LYS A 1 265 ? -22.782 1.096 23.195 1.00 70.25 265 LYS A C 1
ATOM 2097 O O . LYS A 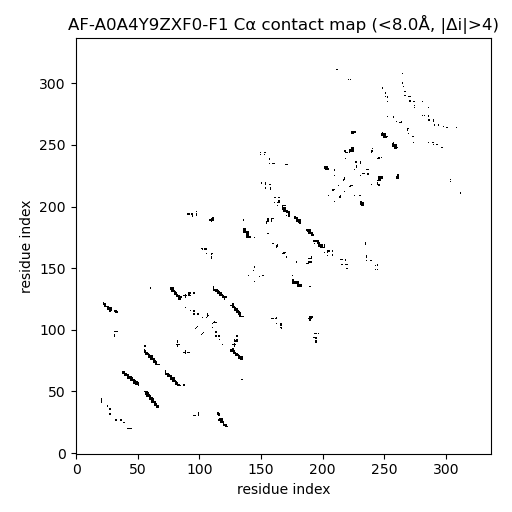1 265 ? -23.445 2.026 22.743 1.00 70.25 265 LYS A O 1
ATOM 2102 N N . THR A 1 266 ? -22.682 0.840 24.489 1.00 82.06 266 THR A N 1
ATOM 2103 C CA . THR A 1 266 ? -23.426 1.517 25.548 1.00 82.06 266 THR A CA 1
ATOM 2104 C C . THR A 1 266 ? -22.494 1.976 26.663 1.00 82.06 266 THR A C 1
ATOM 2106 O O . THR A 1 266 ? -21.343 1.546 26.757 1.00 82.06 266 THR A O 1
ATOM 2109 N N . PHE A 1 267 ? -23.009 2.848 27.531 1.00 83.50 267 PHE A N 1
ATOM 2110 C CA . PHE A 1 267 ? -22.302 3.221 28.752 1.00 83.50 267 PHE A CA 1
ATOM 2111 C C . PHE A 1 267 ? -22.018 1.998 29.630 1.00 83.50 267 PHE A C 1
ATOM 2113 O O . PHE A 1 267 ? -20.926 1.892 30.181 1.00 83.50 267 PHE A O 1
ATOM 2120 N N . ASP A 1 268 ? -22.961 1.055 29.699 1.00 87.25 268 ASP A N 1
ATOM 2121 C CA . ASP A 1 268 ? -22.817 -0.166 30.492 1.00 87.25 268 ASP A CA 1
ATOM 2122 C C . ASP A 1 268 ? -21.651 -1.029 29.995 1.00 87.25 268 ASP A C 1
ATOM 2124 O O . ASP A 1 268 ? -20.884 -1.536 30.810 1.00 87.25 268 ASP A O 1
ATOM 2128 N N . ASP A 1 269 ? -21.441 -1.133 28.677 1.00 83.44 269 ASP A N 1
ATOM 2129 C CA . ASP A 1 269 ? -20.299 -1.873 28.118 1.00 83.44 269 ASP A CA 1
ATOM 2130 C C . ASP A 1 269 ? -18.958 -1.273 28.574 1.00 83.44 269 ASP A C 1
ATOM 2132 O O . ASP A 1 269 ? -18.015 -1.997 28.905 1.00 83.44 269 ASP A O 1
ATOM 2136 N N . VAL A 1 270 ? -18.866 0.062 28.618 1.00 83.06 270 VAL A N 1
ATOM 2137 C CA . VAL A 1 270 ? -17.680 0.753 29.145 1.00 83.06 270 VAL A CA 1
ATOM 2138 C C . VAL A 1 270 ? -17.536 0.512 30.637 1.00 83.06 270 VAL A C 1
ATOM 2140 O O . VAL A 1 270 ? -16.438 0.208 31.106 1.00 83.06 270 VAL A O 1
ATOM 2143 N N . PHE A 1 271 ? -18.631 0.676 31.375 1.00 88.56 271 PHE A N 1
ATOM 2144 C CA . PHE A 1 271 ? -18.659 0.545 32.820 1.00 88.56 271 PHE A CA 1
ATOM 2145 C C . PHE A 1 271 ? -18.182 -0.841 33.248 1.00 88.56 271 PHE A C 1
ATOM 2147 O O . PHE A 1 271 ? -17.267 -0.940 34.062 1.00 88.56 271 PHE A O 1
ATOM 2154 N N . TRP A 1 272 ? -18.730 -1.907 32.661 1.00 88.88 272 TRP A N 1
ATOM 2155 C CA . TRP A 1 272 ? -18.350 -3.274 33.011 1.00 88.88 272 TRP A CA 1
ATOM 2156 C C . TRP A 1 272 ? -16.910 -3.591 32.633 1.00 88.88 272 TRP A C 1
ATOM 2158 O O . TRP A 1 272 ? -16.201 -4.221 33.407 1.00 88.88 272 TRP A O 1
ATOM 2168 N N . ARG A 1 273 ? -16.416 -3.067 31.511 1.00 84.69 273 ARG A N 1
ATOM 2169 C CA . ARG A 1 273 ? -15.013 -3.248 31.120 1.00 84.69 273 ARG A CA 1
ATOM 2170 C C . ARG A 1 273 ? -14.038 -2.512 32.039 1.00 84.69 273 ARG A C 1
ATOM 2172 O O . ARG A 1 273 ? -12.958 -3.023 32.345 1.00 84.69 273 ARG A O 1
ATOM 2179 N N . ALA A 1 274 ? -14.422 -1.328 32.511 1.00 85.19 274 ALA A N 1
ATOM 2180 C CA . ALA A 1 274 ? -13.703 -0.641 33.573 1.00 85.19 274 ALA A CA 1
ATOM 2181 C C . ALA A 1 274 ? -13.771 -1.438 34.879 1.00 85.19 274 ALA A C 1
ATOM 2183 O O . ALA A 1 274 ? -12.748 -1.633 35.524 1.00 85.19 274 ALA A O 1
ATOM 2184 N N . LYS A 1 275 ? -14.942 -1.970 35.237 1.00 90.44 275 LYS A N 1
ATOM 2185 C CA . LYS A 1 275 ? -15.134 -2.771 36.446 1.00 90.44 275 LYS A CA 1
ATOM 2186 C C . LYS A 1 275 ? -14.313 -4.059 36.439 1.00 90.44 275 LYS A C 1
ATOM 2188 O O . LYS A 1 275 ? -13.718 -4.383 37.458 1.00 90.44 275 LYS A O 1
ATOM 2193 N N . ASP A 1 276 ? -14.207 -4.741 35.304 1.00 87.56 276 ASP A N 1
ATOM 2194 C CA . ASP A 1 276 ? -13.357 -5.926 35.145 1.00 87.56 276 ASP A CA 1
ATOM 2195 C C . ASP A 1 276 ? -11.873 -5.594 35.349 1.00 87.56 276 ASP A C 1
ATOM 2197 O O . ASP A 1 276 ? -11.112 -6.396 35.889 1.00 87.56 276 ASP A O 1
ATOM 2201 N N . SER A 1 277 ? -11.464 -4.386 34.952 1.00 82.88 277 SER A N 1
ATOM 2202 C CA . SER A 1 277 ? -10.103 -3.878 35.171 1.00 82.88 277 SER A CA 1
ATOM 2203 C C . SER A 1 277 ? -9.882 -3.390 36.614 1.00 82.88 277 SER A C 1
ATOM 2205 O O . SER A 1 277 ? -8.754 -3.408 37.105 1.00 82.88 277 SER A O 1
ATOM 2207 N N . TYR A 1 278 ? -10.958 -2.988 37.301 1.00 85.62 278 TYR A N 1
ATOM 2208 C CA . TYR A 1 278 ? -10.971 -2.393 38.641 1.00 85.62 278 TYR A CA 1
ATOM 2209 C C . TYR A 1 278 ? -12.062 -3.007 39.543 1.00 85.62 278 TYR A C 1
ATOM 2211 O O . TYR A 1 278 ? -13.002 -2.311 39.952 1.00 85.62 278 TYR A O 1
ATOM 2219 N N . PRO A 1 279 ? -11.962 -4.302 39.898 1.00 89.31 279 PRO A N 1
ATOM 2220 C CA . PRO A 1 279 ? -13.034 -5.004 40.610 1.00 89.31 279 PRO A CA 1
ATOM 2221 C C . PRO A 1 279 ? -13.324 -4.403 41.994 1.00 89.31 279 PRO A C 1
ATOM 2223 O O . PRO A 1 279 ? -14.475 -4.398 42.440 1.00 89.31 279 PRO A O 1
ATOM 2226 N N . ASP A 1 280 ? -12.301 -3.834 42.636 1.00 92.06 280 ASP A N 1
ATOM 2227 C CA . ASP A 1 280 ? -12.377 -3.270 43.987 1.00 92.06 280 ASP A CA 1
ATOM 2228 C C . ASP A 1 280 ? -12.853 -1.807 44.024 1.00 92.06 280 ASP A C 1
ATOM 2230 O O . ASP A 1 280 ? -13.245 -1.313 45.084 1.00 92.06 280 ASP A O 1
ATOM 2234 N N . THR A 1 281 ? -12.844 -1.095 42.891 1.00 86.31 281 THR A N 1
ATOM 2235 C CA . THR A 1 281 ? -13.272 0.309 42.851 1.00 86.31 281 THR A CA 1
ATOM 2236 C C . THR A 1 281 ? -14.796 0.380 42.975 1.00 86.31 281 THR A C 1
ATOM 2238 O O . THR A 1 281 ? -15.499 -0.286 42.208 1.00 86.31 281 THR A O 1
ATOM 2241 N N . PRO A 1 282 ? -15.349 1.166 43.921 1.00 93.06 282 PRO A N 1
ATOM 2242 C CA . PRO A 1 282 ? -16.793 1.295 44.061 1.00 93.06 282 PRO A CA 1
ATOM 2243 C C . PRO A 1 282 ? -17.437 1.854 42.790 1.00 93.06 282 PRO A C 1
ATOM 2245 O O . PRO A 1 282 ? -16.969 2.849 42.237 1.00 93.06 282 PRO A O 1
ATOM 2248 N N . ASP A 1 283 ? -18.557 1.258 42.388 1.00 91.75 283 ASP A N 1
ATOM 2249 C CA . ASP A 1 283 ? -19.258 1.533 41.126 1.00 91.75 283 ASP A CA 1
ATOM 2250 C C . ASP A 1 283 ? -19.543 3.022 40.908 1.00 91.75 283 ASP A C 1
ATOM 2252 O O . ASP A 1 283 ? -19.420 3.532 39.800 1.00 91.75 283 ASP A O 1
ATOM 2256 N N . LYS A 1 284 ? -19.858 3.748 41.986 1.00 92.19 284 LYS A N 1
ATOM 2257 C CA . LYS A 1 284 ? -20.100 5.192 41.935 1.00 92.19 284 LYS A CA 1
ATOM 2258 C C . LYS A 1 284 ? -18.910 5.969 41.357 1.00 92.19 284 LYS A C 1
ATOM 2260 O O . LYS A 1 284 ? -19.129 6.860 40.548 1.00 92.19 284 LYS A O 1
ATOM 2265 N N . TYR A 1 285 ? -17.682 5.636 41.753 1.00 87.88 285 TYR A N 1
ATOM 2266 C CA . TYR A 1 285 ? -16.488 6.337 41.271 1.00 87.88 285 TYR A CA 1
ATOM 2267 C C . TYR A 1 285 ? -16.224 6.025 39.798 1.00 87.88 285 TYR A C 1
ATOM 2269 O O . TYR A 1 285 ? -16.020 6.939 39.010 1.00 87.88 285 TYR A O 1
ATOM 2277 N N . ILE A 1 286 ? -16.360 4.752 39.408 1.00 85.44 286 ILE A N 1
ATOM 2278 C CA . ILE A 1 286 ? -16.261 4.333 38.003 1.00 85.44 286 ILE A CA 1
ATOM 2279 C C . ILE A 1 286 ? -17.293 5.087 37.145 1.00 85.44 286 ILE A C 1
ATOM 2281 O O . ILE A 1 286 ? -16.959 5.612 36.085 1.00 85.44 286 ILE A O 1
ATOM 2285 N N . CYS A 1 287 ? -18.543 5.184 37.609 1.00 87.19 287 CYS A N 1
ATOM 2286 C CA . CYS A 1 287 ? -19.594 5.920 36.912 1.00 87.19 287 CYS A CA 1
ATOM 2287 C C . CYS A 1 287 ? -19.278 7.412 36.769 1.00 87.19 287 CYS A C 1
ATOM 2289 O O . CYS A 1 287 ? -19.379 7.947 35.663 1.00 87.19 287 CYS A O 1
ATOM 2291 N N . ASP A 1 288 ? -18.913 8.075 37.869 1.00 86.88 288 ASP A N 1
ATOM 2292 C CA . ASP A 1 288 ? -18.648 9.517 37.897 1.00 86.88 288 ASP A CA 1
ATOM 2293 C C . ASP A 1 288 ? -17.492 9.887 36.943 1.00 86.88 288 ASP A C 1
ATOM 2295 O O . ASP A 1 288 ? -17.602 10.861 36.189 1.00 86.88 288 ASP A O 1
ATOM 2299 N N . ASP A 1 289 ? -16.436 9.068 36.898 1.00 82.81 289 ASP A N 1
ATOM 2300 C CA . ASP A 1 289 ? -15.253 9.308 36.064 1.00 82.81 289 ASP A CA 1
ATOM 2301 C C . ASP A 1 289 ? -15.482 8.993 34.578 1.00 82.81 289 ASP A C 1
ATOM 2303 O O . ASP A 1 289 ? -14.948 9.678 33.700 1.00 82.81 289 ASP A O 1
ATOM 2307 N N . LEU A 1 290 ? -16.305 7.988 34.259 1.00 83.75 290 LEU A N 1
ATOM 2308 C CA . LEU A 1 290 ? -16.553 7.582 32.872 1.00 83.75 290 LEU A CA 1
ATOM 2309 C C . LEU A 1 290 ? -17.667 8.368 32.188 1.00 83.75 290 LEU A C 1
ATOM 2311 O O . LEU A 1 290 ? -17.641 8.501 30.964 1.00 83.75 290 LEU A O 1
ATOM 2315 N N . PHE A 1 291 ? -18.655 8.883 32.923 1.00 83.69 291 PHE A N 1
ATOM 2316 C CA . PHE A 1 291 ? -19.865 9.442 32.313 1.00 83.69 291 PHE A CA 1
ATOM 2317 C C . PHE A 1 291 ? -19.583 10.665 31.430 1.00 83.69 291 PHE A C 1
ATOM 2319 O O . PHE A 1 291 ? -20.100 10.771 30.314 1.00 83.69 291 PHE A O 1
ATOM 2326 N N . GLY A 1 292 ? -18.730 11.582 31.896 1.00 78.56 292 GLY A N 1
ATOM 2327 C CA . GLY A 1 292 ? -18.326 12.765 31.130 1.00 78.56 292 GLY A CA 1
ATOM 2328 C C . GLY A 1 292 ? -17.613 12.405 29.818 1.00 78.56 292 GLY A C 1
ATOM 2329 O O . GLY A 1 292 ? -18.083 12.799 28.745 1.00 78.56 292 GLY A O 1
ATOM 2330 N N . PRO A 1 293 ? -16.511 11.634 29.872 1.00 72.94 293 PRO A N 1
ATOM 2331 C CA . PRO A 1 293 ? -15.829 11.117 28.688 1.00 72.94 293 PRO A CA 1
ATOM 2332 C C . PRO A 1 293 ? -16.735 10.292 27.762 1.00 72.94 293 PRO A C 1
ATOM 2334 O O . PRO A 1 293 ? -16.697 10.481 26.542 1.00 72.94 293 PRO A O 1
ATOM 2337 N N . TRP A 1 294 ? -17.605 9.441 28.318 1.00 78.62 294 TRP A N 1
ATOM 2338 C CA . TRP A 1 294 ? -18.577 8.674 27.543 1.00 78.62 294 TRP A CA 1
ATOM 2339 C C . TRP A 1 294 ? -19.497 9.586 26.743 1.00 78.62 294 TRP A C 1
ATOM 2341 O O . TRP A 1 294 ? -19.646 9.370 25.553 1.00 78.62 294 TRP A O 1
ATOM 2351 N N . LYS A 1 295 ? -20.042 10.665 27.314 1.00 79.38 295 LYS A N 1
ATOM 2352 C CA . LYS A 1 295 ? -20.913 11.601 26.574 1.00 79.38 295 LYS A CA 1
ATOM 2353 C C . LYS A 1 295 ? -20.231 12.277 25.377 1.00 79.38 295 LYS A C 1
ATOM 2355 O O . LYS A 1 295 ? -20.916 12.771 24.479 1.00 79.38 295 LYS A O 1
ATOM 2360 N N . VAL A 1 296 ? -18.899 12.335 25.347 1.00 66.56 296 VAL A N 1
ATOM 2361 C CA . VAL A 1 296 ? -18.130 12.806 24.182 1.00 66.56 296 VAL A CA 1
ATOM 2362 C C . VAL A 1 296 ? -18.008 11.697 23.137 1.00 66.56 296 VAL A C 1
ATOM 2364 O O . VAL A 1 296 ? -18.236 11.942 21.952 1.00 66.56 296 VAL A O 1
ATOM 2367 N N . ILE A 1 297 ? -17.700 10.478 23.581 1.00 68.50 297 ILE A N 1
ATOM 2368 C CA . ILE A 1 297 ? -17.572 9.286 22.734 1.00 68.50 297 ILE A CA 1
ATOM 2369 C C . ILE A 1 297 ? -18.920 8.888 22.128 1.00 68.50 297 ILE A C 1
ATOM 2371 O O . ILE A 1 297 ? -18.995 8.642 20.932 1.00 68.50 297 ILE A O 1
ATOM 2375 N N . GLU A 1 298 ? -19.988 8.887 22.918 1.00 73.62 298 GLU A N 1
ATOM 2376 C CA . GLU A 1 298 ? -21.362 8.552 22.545 1.00 73.62 298 GLU A CA 1
ATOM 2377 C C . GLU A 1 298 ? -21.829 9.407 21.369 1.00 73.62 298 GLU A C 1
ATOM 2379 O O . GLU A 1 298 ? -22.318 8.868 20.392 1.00 73.62 298 GLU A O 1
ATOM 2384 N N . LYS A 1 299 ? -21.552 10.717 21.365 1.00 66.06 299 LYS A N 1
ATOM 2385 C CA . LYS A 1 299 ? -21.869 11.600 20.224 1.00 66.06 299 LYS A CA 1
ATOM 2386 C C . LYS A 1 299 ? -21.136 11.219 18.943 1.00 66.06 299 LYS A C 1
ATOM 2388 O O . LYS A 1 299 ? -21.595 11.524 17.842 1.00 66.06 299 LYS A O 1
ATOM 2393 N N . HIS A 1 300 ? -19.955 10.625 19.069 1.00 58.41 300 HIS A N 1
ATOM 2394 C CA . HIS A 1 300 ? -19.222 10.086 17.935 1.00 58.41 300 HIS A CA 1
ATOM 2395 C C . HIS A 1 300 ? -19.822 8.739 17.527 1.00 58.41 300 HIS A C 1
ATOM 2397 O O . HIS A 1 300 ? -20.191 8.593 16.368 1.00 58.41 300 HIS A O 1
ATOM 2403 N N . ILE A 1 301 ? -20.046 7.819 18.466 1.00 61.69 301 ILE A N 1
ATOM 2404 C CA . ILE A 1 301 ? -20.697 6.527 18.215 1.00 61.69 301 ILE A CA 1
ATOM 2405 C C . ILE A 1 301 ? -22.077 6.710 17.554 1.00 61.69 301 ILE A C 1
ATOM 2407 O O . ILE A 1 301 ? -22.320 6.107 16.516 1.00 61.69 301 ILE A O 1
ATOM 2411 N N . GLU A 1 302 ? -22.940 7.591 18.064 1.00 55.34 302 GLU A N 1
ATOM 2412 C CA . GLU A 1 302 ? -24.270 7.915 17.520 1.00 55.34 302 GLU A CA 1
ATOM 2413 C C . GLU A 1 302 ? -24.199 8.479 16.096 1.00 55.34 302 GLU A C 1
ATOM 2415 O O . GLU A 1 302 ? -24.973 8.083 15.227 1.00 55.34 302 GLU A O 1
ATOM 2420 N N . LYS A 1 303 ? -23.243 9.377 15.821 1.00 47.59 303 LYS A N 1
ATOM 2421 C CA . LYS A 1 303 ? -23.036 9.950 14.481 1.00 47.59 303 LYS A CA 1
ATOM 2422 C C . LYS A 1 303 ? -22.584 8.898 13.460 1.00 47.59 303 LYS A C 1
ATOM 2424 O O . LYS A 1 303 ? -22.858 9.051 12.270 1.00 47.59 303 LYS A O 1
ATOM 2429 N N . TYR A 1 304 ? -21.888 7.858 13.913 1.00 43.94 304 TYR A N 1
ATOM 2430 C CA . TYR A 1 304 ? -21.364 6.781 13.071 1.00 43.94 304 TYR A CA 1
ATOM 2431 C C . TYR A 1 304 ? -22.274 5.538 13.027 1.00 43.94 304 TYR A C 1
ATOM 2433 O O . TYR A 1 304 ? -22.173 4.723 12.108 1.00 43.94 304 TYR A O 1
ATOM 2441 N N . ALA A 1 305 ? -23.224 5.422 13.956 1.00 41.88 305 ALA A N 1
ATOM 2442 C CA . ALA A 1 305 ? -24.291 4.428 13.981 1.00 41.88 305 ALA A CA 1
ATOM 2443 C C . ALA A 1 305 ? -25.461 4.837 13.063 1.00 41.88 305 ALA A C 1
ATOM 2445 O O . ALA A 1 305 ? -26.613 4.907 13.476 1.00 41.88 305 ALA A O 1
ATOM 2446 N N . SER A 1 306 ? -25.188 5.098 11.782 1.00 36.03 306 SER A N 1
ATOM 2447 C CA . SER A 1 306 ? -26.241 5.328 10.772 1.00 36.03 306 SER A CA 1
ATOM 2448 C C . SER A 1 306 ? -27.048 4.064 10.428 1.00 36.03 306 SER A C 1
ATOM 2450 O O . SER A 1 306 ? -28.041 4.133 9.709 1.00 36.03 306 SER A O 1
ATOM 2452 N N . VAL A 1 307 ? -26.659 2.921 10.995 1.00 37.56 307 VAL A N 1
ATOM 2453 C CA . VAL A 1 307 ? -27.542 1.790 11.282 1.00 37.56 307 VAL A CA 1
ATOM 2454 C C . VAL A 1 307 ? -27.353 1.501 12.772 1.00 37.56 307 VAL A C 1
ATOM 2456 O O . VAL A 1 307 ? -26.197 1.367 13.194 1.00 37.56 307 VAL A O 1
ATOM 2459 N N . PRO A 1 308 ? -28.416 1.411 13.587 1.00 37.78 308 PRO A N 1
ATOM 2460 C CA . PRO A 1 308 ? -28.283 0.918 14.946 1.00 37.78 308 PRO A CA 1
ATOM 2461 C C . PRO A 1 308 ? -27.618 -0.458 14.874 1.00 37.78 308 PRO A C 1
ATOM 2463 O O . PRO A 1 308 ? -28.162 -1.384 14.275 1.00 37.78 308 PRO A O 1
ATOM 2466 N N . TRP A 1 309 ? -26.436 -0.616 15.470 1.00 37.84 309 TRP A N 1
ATOM 2467 C CA . TRP A 1 309 ? -25.735 -1.907 15.554 1.00 37.84 309 TRP A CA 1
ATOM 2468 C C . TRP A 1 309 ? -26.572 -3.007 16.237 1.00 37.84 309 TRP A C 1
ATOM 2470 O O . TRP A 1 309 ? -26.175 -4.171 16.250 1.00 37.84 309 TRP A O 1
ATOM 2480 N N . THR A 1 310 ? -27.719 -2.643 16.812 1.00 41.12 310 THR A N 1
ATOM 2481 C CA . THR A 1 310 ? -28.761 -3.524 17.337 1.00 41.12 310 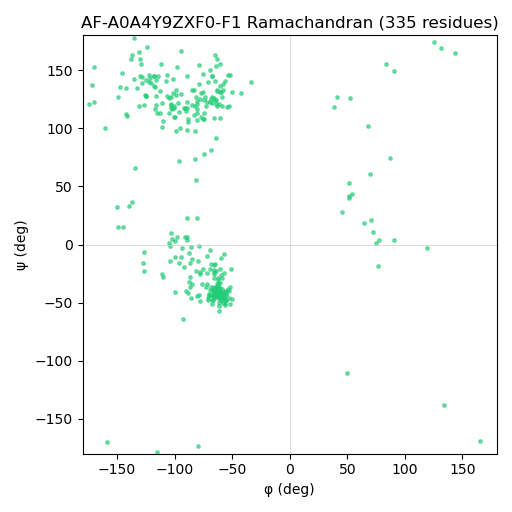THR A CA 1
ATOM 2482 C C . THR A 1 310 ? -29.560 -4.241 16.243 1.00 41.12 310 THR A C 1
ATOM 2484 O O . THR A 1 310 ? -30.029 -5.344 16.489 1.00 41.12 310 THR A O 1
ATOM 2487 N N . GLN A 1 311 ? -29.654 -3.718 15.013 1.00 37.19 311 GLN A N 1
ATOM 2488 C CA . GLN A 1 311 ? -30.317 -4.430 13.907 1.00 37.19 311 GLN A CA 1
ATOM 2489 C C . GLN A 1 311 ? -29.457 -5.538 13.285 1.00 37.19 311 GLN A C 1
ATOM 2491 O O . GLN A 1 311 ? -30.010 -6.502 12.770 1.00 37.19 311 GLN A O 1
ATOM 2496 N N . ALA A 1 312 ? -28.125 -5.480 13.407 1.00 37.56 312 ALA A N 1
ATOM 2497 C CA . ALA A 1 312 ? -27.243 -6.586 13.006 1.00 37.56 312 ALA A CA 1
ATOM 2498 C C . ALA A 1 312 ? -27.320 -7.801 13.960 1.00 37.56 312 ALA A C 1
ATOM 2500 O O . ALA A 1 312 ? -26.788 -8.862 13.652 1.00 37.56 312 ALA A O 1
ATOM 2501 N N . LEU A 1 313 ? -27.984 -7.650 15.113 1.00 38.34 313 LEU A N 1
ATOM 2502 C CA . LEU A 1 313 ? -28.265 -8.719 16.079 1.00 38.34 313 LEU A CA 1
ATOM 2503 C C . LEU A 1 313 ? -29.650 -9.362 15.882 1.00 38.34 313 LEU A C 1
ATOM 2505 O O . LEU A 1 313 ? -29.902 -10.416 16.458 1.00 38.34 313 LEU A O 1
ATOM 2509 N N . GLY A 1 314 ? -30.521 -8.774 15.049 1.00 35.09 314 GLY A N 1
ATOM 2510 C CA . GLY A 1 314 ? -31.879 -9.278 14.802 1.00 35.09 314 GLY A CA 1
ATOM 2511 C C . GLY A 1 314 ? -31.942 -10.652 14.121 1.00 35.09 314 GLY A C 1
ATOM 2512 O O . GLY A 1 314 ? -32.963 -11.323 14.213 1.00 35.09 314 GLY A O 1
ATOM 2513 N N . ASP A 1 315 ? -30.844 -11.109 13.512 1.00 34.53 315 ASP A N 1
ATOM 2514 C CA . ASP A 1 315 ? -30.750 -12.424 12.860 1.00 34.53 315 ASP A CA 1
ATOM 2515 C C . ASP A 1 315 ? -30.298 -13.560 13.802 1.00 34.53 315 ASP A C 1
ATOM 2517 O O . ASP A 1 315 ? -30.134 -14.697 13.358 1.00 34.53 315 ASP A O 1
ATOM 2521 N N . LEU A 1 316 ? -30.117 -13.302 15.106 1.00 38.25 316 LEU A N 1
ATOM 2522 C CA . LEU A 1 316 ? -29.766 -14.346 16.084 1.00 38.25 316 LEU A CA 1
ATOM 2523 C C . LEU A 1 316 ? -30.964 -15.017 16.773 1.00 38.25 316 LEU A C 1
ATOM 2525 O O . LEU A 1 316 ? -30.752 -15.866 17.635 1.00 38.25 316 LEU A O 1
ATOM 2529 N N . GLY A 1 317 ? -32.200 -14.718 16.356 1.00 36.56 317 GLY A N 1
ATOM 2530 C CA . GLY A 1 317 ? -33.358 -15.580 16.626 1.00 36.56 317 GLY A CA 1
ATOM 2531 C C . GLY A 1 317 ? -33.582 -15.925 18.101 1.00 36.56 317 GLY A C 1
ATOM 2532 O O . GLY A 1 317 ? -33.854 -17.082 18.420 1.00 36.56 317 GLY A O 1
ATOM 2533 N N . LEU A 1 318 ? -33.459 -14.945 18.996 1.00 37.59 318 LEU A N 1
ATOM 2534 C CA . LEU A 1 318 ? -33.960 -15.081 20.359 1.00 37.59 318 LEU A CA 1
ATOM 2535 C C . LEU A 1 318 ? -35.357 -14.464 20.400 1.00 37.59 318 LEU A C 1
ATOM 2537 O O . LEU A 1 318 ? -35.520 -13.250 20.371 1.00 37.59 318 LEU A O 1
ATOM 2541 N N . ASP A 1 319 ? -36.335 -15.362 20.344 1.00 35.59 319 ASP A N 1
ATOM 2542 C CA . ASP A 1 319 ? -37.768 -15.123 20.459 1.00 35.59 319 ASP A CA 1
ATOM 2543 C C . ASP A 1 319 ? -38.082 -14.456 21.808 1.00 35.59 319 ASP A C 1
ATOM 2545 O O . ASP A 1 319 ? -37.810 -15.019 22.872 1.00 35.59 319 ASP A O 1
ATOM 2549 N N . ASP A 1 320 ? -38.640 -13.246 21.744 1.00 40.72 320 ASP A N 1
ATOM 2550 C CA . ASP A 1 320 ? -39.218 -12.517 22.871 1.00 40.72 320 ASP A CA 1
ATOM 2551 C C . ASP A 1 320 ? -40.496 -13.233 23.329 1.00 40.72 320 ASP A C 1
ATOM 2553 O O . ASP A 1 320 ? -41.622 -12.845 23.009 1.00 40.72 320 ASP A O 1
ATOM 2557 N N . SER A 1 321 ? -40.334 -14.289 24.121 1.00 36.56 321 SER A N 1
ATOM 2558 C CA . SER A 1 321 ? -41.422 -14.839 24.920 1.00 36.56 321 SER A CA 1
ATOM 2559 C C . SER A 1 321 ? -41.354 -14.281 26.342 1.00 36.56 321 SER A C 1
ATOM 2561 O O . SER A 1 321 ? -41.039 -15.003 27.286 1.00 36.56 321 SER A O 1
ATOM 2563 N N . GLU A 1 322 ? -41.682 -13.001 26.513 1.00 38.78 322 GLU A N 1
ATOM 2564 C CA . GLU A 1 322 ? -42.104 -12.484 27.815 1.00 38.78 322 GLU A CA 1
ATOM 2565 C C . GLU A 1 322 ? -43.407 -11.683 27.720 1.00 38.78 322 GLU A C 1
ATOM 2567 O O . GLU A 1 322 ? -43.660 -10.935 26.780 1.00 38.78 322 GLU A O 1
ATOM 2572 N N . ASN A 1 323 ? -44.192 -11.824 28.789 1.00 36.88 323 ASN A N 1
ATOM 2573 C CA . ASN A 1 323 ? -45.282 -10.952 29.225 1.00 36.88 323 ASN A CA 1
ATOM 2574 C C . ASN A 1 323 ? -46.687 -11.197 28.659 1.00 36.88 323 ASN A C 1
ATOM 2576 O O . ASN A 1 323 ? -47.284 -10.388 27.952 1.00 36.88 323 ASN A O 1
ATOM 2580 N N . LYS A 1 324 ? -47.293 -12.275 29.174 1.00 40.88 324 LYS A N 1
ATOM 2581 C CA . LYS A 1 324 ? -48.681 -12.242 29.657 1.00 40.88 324 LYS A CA 1
ATOM 2582 C C . LYS A 1 324 ? -48.694 -12.356 31.185 1.00 40.88 324 LYS A C 1
ATOM 2584 O O . LYS A 1 324 ? -48.487 -13.446 31.699 1.00 40.88 324 LYS A O 1
ATOM 2589 N N . LEU A 1 325 ? -48.984 -11.248 31.858 1.00 35.59 325 LEU A N 1
ATOM 2590 C CA . LEU A 1 325 ? -49.611 -11.138 33.184 1.00 35.59 325 LEU A CA 1
ATOM 2591 C C . LEU A 1 325 ? -50.535 -9.908 33.047 1.00 35.59 325 LEU A C 1
ATOM 2593 O O . LEU A 1 325 ? -50.085 -8.877 32.552 1.00 35.59 325 LEU A O 1
ATOM 2597 N N . GLU A 1 326 ? -51.865 -10.067 33.076 1.00 40.84 326 GLU A N 1
ATOM 2598 C CA . GLU A 1 326 ? -52.715 -9.958 34.287 1.00 40.84 326 GLU A CA 1
ATOM 2599 C C . GLU A 1 326 ? -52.451 -8.637 35.030 1.00 40.84 326 GLU A C 1
ATOM 2601 O O . GLU A 1 326 ? -51.312 -8.335 35.351 1.00 40.84 326 GLU A O 1
ATOM 2606 N N . GLU A 1 327 ? -53.394 -7.764 35.364 1.00 41.28 327 GLU A N 1
ATOM 2607 C CA . GLU A 1 327 ? -54.858 -7.704 35.387 1.00 41.28 327 GLU A CA 1
ATOM 2608 C C . GLU A 1 327 ? -55.173 -6.216 35.674 1.00 41.28 327 GLU A C 1
ATOM 2610 O O . GLU A 1 327 ? -54.375 -5.549 36.325 1.00 41.28 327 GLU A O 1
ATOM 2615 N N . GLU A 1 328 ? -56.321 -5.684 35.247 1.00 37.59 328 GLU A N 1
ATOM 2616 C CA . GLU A 1 328 ? -57.275 -5.111 36.212 1.00 37.59 328 GLU A CA 1
ATOM 2617 C C . GLU A 1 328 ? -58.580 -4.686 35.529 1.00 37.59 328 GLU A C 1
ATOM 2619 O O . GLU A 1 328 ? -58.654 -3.871 34.609 1.00 37.59 328 GLU A O 1
ATOM 2624 N N . THR A 1 329 ? -59.631 -5.311 36.035 1.00 44.19 329 THR A N 1
ATOM 2625 C CA . THR A 1 329 ? -61.051 -5.040 35.873 1.00 44.19 329 THR A CA 1
ATOM 2626 C C . THR A 1 329 ? -61.477 -3.729 36.535 1.00 44.19 329 THR A C 1
ATOM 2628 O O . THR A 1 329 ? -61.082 -3.486 37.670 1.00 44.19 329 THR A O 1
ATOM 2631 N N . ALA A 1 330 ? -62.430 -3.003 35.936 1.00 37.78 330 ALA A N 1
ATOM 2632 C CA . ALA A 1 330 ? -63.578 -2.426 36.654 1.00 37.78 330 ALA A CA 1
ATOM 2633 C C . ALA A 1 330 ? -64.644 -1.861 35.688 1.00 37.78 330 ALA A C 1
ATOM 2635 O O . ALA A 1 330 ? -64.344 -0.975 34.899 1.00 37.78 330 ALA A O 1
ATOM 2636 N N . TYR A 1 331 ? -65.876 -2.384 35.814 1.00 39.56 331 TYR A N 1
ATOM 2637 C CA . TYR A 1 331 ? -67.181 -1.686 35.825 1.00 39.56 331 TYR A CA 1
ATOM 2638 C C . TYR A 1 331 ? -67.423 -0.513 34.838 1.00 39.56 331 TYR A C 1
ATOM 2640 O O . TYR A 1 331 ? -66.738 0.495 34.888 1.00 39.56 331 TYR A O 1
ATOM 2648 N N . GLY A 1 332 ? -68.476 -0.468 34.015 1.00 36.72 332 GLY A N 1
ATOM 2649 C CA . GLY A 1 332 ? -69.716 -1.240 33.980 1.00 36.72 332 GLY A CA 1
ATOM 2650 C C . GLY A 1 332 ? -70.773 -0.586 33.065 1.00 36.72 332 GLY A C 1
ATOM 2651 O O . GLY A 1 332 ? -70.476 0.365 32.346 1.00 36.72 332 GLY A O 1
ATOM 2652 N N . SER A 1 333 ? -71.996 -1.119 33.172 1.00 43.16 333 SER A N 1
ATOM 2653 C CA . SER A 1 333 ? -73.305 -0.665 32.657 1.00 43.16 333 SER A CA 1
ATOM 2654 C C . SER A 1 333 ? -73.567 -0.670 31.143 1.00 43.16 333 SER A C 1
ATOM 2656 O O . SER A 1 333 ? -73.164 0.234 30.419 1.00 43.16 333 SER A O 1
ATOM 2658 N N . ASP A 1 334 ? -74.306 -1.698 30.715 1.00 54.22 334 ASP A N 1
ATOM 2659 C CA . ASP A 1 334 ? -75.675 -1.621 30.177 1.00 54.22 334 ASP A CA 1
ATOM 2660 C C . ASP A 1 334 ? -76.043 -0.429 29.271 1.00 54.22 334 ASP A C 1
ATOM 2662 O O . ASP A 1 334 ? -76.142 0.710 29.724 1.00 54.22 334 ASP A O 1
ATOM 2666 N N . ASN A 1 335 ? -76.404 -0.718 28.016 1.00 45.12 335 ASN A N 1
ATOM 2667 C CA . ASN A 1 335 ? -77.809 -0.657 27.595 1.00 45.12 335 ASN A CA 1
ATOM 2668 C C . ASN A 1 335 ? -78.019 -1.220 26.178 1.00 45.12 335 ASN A C 1
ATOM 2670 O O . ASN A 1 335 ? -77.241 -0.965 25.261 1.00 45.12 335 ASN A O 1
ATOM 2674 N N . GLU A 1 336 ? -79.107 -1.986 26.084 1.00 58.84 336 GLU A N 1
ATOM 2675 C CA . GLU A 1 336 ? -79.971 -2.291 24.931 1.00 58.84 336 GLU A CA 1
ATOM 2676 C C . GLU A 1 336 ? -80.064 -1.076 23.972 1.00 58.84 336 GLU A C 1
ATOM 2678 O O . GLU A 1 336 ? -80.055 0.064 24.432 1.00 58.84 336 GLU A O 1
ATOM 2683 N N . GLU A 1 337 ? -80.045 -1.185 22.642 1.00 57.19 337 GLU A N 1
ATOM 2684 C CA . GLU A 1 337 ? -80.836 -1.974 21.679 1.00 57.19 337 GLU A CA 1
ATOM 2685 C C . GLU A 1 337 ? -80.081 -2.078 20.340 1.00 57.19 337 GLU A C 1
ATOM 2687 O O . GLU A 1 337 ? -79.363 -1.108 19.987 1.00 57.19 337 GLU A O 1
#